Protein AF-A0A7C8EID2-F1 (afdb_monomer_lite)

Structure (mmCIF, N/CA/C/O backbone):
data_AF-A0A7C8EID2-F1
#
_entry.id   AF-A0A7C8EID2-F1
#
loop_
_atom_site.group_PDB
_atom_site.id
_atom_site.type_symbol
_atom_site.label_atom_id
_atom_site.label_alt_id
_atom_site.label_comp_id
_atom_site.label_asym_id
_atom_site.label_entity_id
_atom_site.label_seq_id
_atom_site.pdbx_PDB_ins_code
_atom_site.Cartn_x
_atom_site.Cartn_y
_atom_site.Cartn_z
_atom_site.occupancy
_atom_site.B_iso_or_equiv
_atom_site.auth_seq_id
_atom_site.auth_comp_id
_atom_site.auth_asym_id
_atom_site.auth_atom_id
_atom_site.pdbx_PDB_model_num
ATOM 1 N N . MET A 1 1 ? 14.042 -13.450 -2.810 1.00 60.56 1 MET A N 1
ATOM 2 C CA . MET A 1 1 ? 15.297 -12.772 -2.417 1.00 60.56 1 MET A CA 1
ATOM 3 C C . MET A 1 1 ? 15.158 -11.354 -2.914 1.00 60.56 1 MET A C 1
ATOM 5 O O . MET A 1 1 ? 14.794 -11.219 -4.080 1.00 60.56 1 MET A O 1
ATOM 9 N N . PRO A 1 2 ? 15.423 -10.328 -2.085 1.00 73.38 2 PRO A N 1
ATOM 10 C CA . PRO A 1 2 ? 15.193 -8.953 -2.498 1.00 73.38 2 PRO A CA 1
ATOM 11 C C . PRO A 1 2 ? 15.985 -8.664 -3.771 1.00 73.38 2 PRO A C 1
ATOM 13 O O . PRO A 1 2 ? 17.060 -9.233 -3.983 1.00 73.38 2 PRO A O 1
ATOM 16 N N . ILE A 1 3 ? 15.442 -7.787 -4.613 1.00 87.69 3 ILE A N 1
ATOM 17 C CA . ILE A 1 3 ? 16.061 -7.427 -5.893 1.00 87.69 3 ILE A CA 1
ATOM 18 C C . ILE A 1 3 ? 17.548 -7.046 -5.719 1.00 87.69 3 ILE A C 1
ATOM 20 O O . ILE A 1 3 ? 17.911 -6.479 -4.680 1.00 87.69 3 ILE A O 1
ATOM 24 N N . PRO A 1 4 ? 18.424 -7.353 -6.695 1.00 90.88 4 PRO A N 1
ATOM 25 C CA . PRO A 1 4 ? 19.857 -7.085 -6.598 1.00 90.88 4 PRO A CA 1
ATOM 26 C C . PRO A 1 4 ? 20.173 -5.613 -6.320 1.00 90.88 4 PRO A C 1
ATOM 28 O O . PRO A 1 4 ? 19.444 -4.715 -6.745 1.00 90.88 4 PRO A O 1
ATOM 31 N N . ALA A 1 5 ? 21.284 -5.354 -5.630 1.00 90.88 5 ALA A N 1
ATOM 32 C CA . ALA A 1 5 ? 21.758 -3.992 -5.407 1.00 90.88 5 ALA A CA 1
ATOM 33 C C . ALA A 1 5 ? 22.040 -3.271 -6.738 1.00 90.88 5 ALA A C 1
ATOM 35 O O . ALA A 1 5 ? 22.521 -3.887 -7.687 1.00 90.88 5 ALA A O 1
ATOM 36 N N . HIS A 1 6 ? 21.765 -1.966 -6.777 1.00 91.44 6 HIS A N 1
ATOM 37 C CA . HIS A 1 6 ? 21.902 -1.098 -7.954 1.00 91.44 6 HIS A CA 1
ATOM 38 C C . HIS A 1 6 ? 20.990 -1.474 -9.135 1.00 91.44 6 HIS A C 1
ATOM 40 O O . HIS A 1 6 ? 21.273 -1.132 -10.284 1.00 91.44 6 HIS A O 1
ATOM 46 N N . THR A 1 7 ? 19.874 -2.160 -8.869 1.00 93.75 7 THR A N 1
ATOM 47 C CA . THR A 1 7 ? 18.862 -2.429 -9.898 1.00 93.75 7 THR A CA 1
ATOM 48 C C . THR A 1 7 ? 18.256 -1.106 -10.365 1.00 93.75 7 THR A C 1
ATOM 50 O O . THR A 1 7 ? 17.762 -0.328 -9.555 1.00 93.75 7 THR A O 1
ATOM 53 N N . LYS A 1 8 ? 18.259 -0.834 -11.672 1.00 94.69 8 LYS A N 1
ATOM 54 C CA . LYS A 1 8 ? 17.550 0.334 -12.219 1.00 94.69 8 LYS A CA 1
ATOM 55 C C . LYS A 1 8 ? 16.043 0.131 -12.082 1.00 94.69 8 LYS A C 1
ATOM 57 O O . LYS A 1 8 ? 15.561 -0.969 -12.351 1.00 94.69 8 LYS A O 1
ATOM 62 N N . LEU A 1 9 ? 15.287 1.180 -11.757 1.00 92.94 9 LEU A N 1
ATOM 63 C CA . LEU A 1 9 ? 13.826 1.090 -11.640 1.00 92.94 9 LEU A CA 1
ATOM 64 C C . LEU A 1 9 ? 13.169 0.523 -12.912 1.00 92.94 9 LEU A C 1
ATOM 66 O O . LEU A 1 9 ? 12.285 -0.325 -12.830 1.00 92.94 9 LEU A O 1
ATOM 70 N N . THR A 1 10 ? 13.685 0.896 -14.087 1.00 94.81 10 THR A N 1
ATOM 71 C CA . THR A 1 10 ? 13.241 0.401 -15.403 1.00 94.81 10 THR A CA 1
ATOM 72 C C . THR A 1 10 ? 13.457 -1.096 -15.631 1.00 94.81 10 THR A C 1
ATOM 74 O O . THR A 1 10 ? 12.795 -1.678 -16.486 1.00 94.81 10 THR A O 1
ATOM 77 N N . ALA A 1 11 ? 14.337 -1.746 -14.865 1.00 95.56 11 ALA A N 1
ATOM 78 C CA . ALA A 1 11 ? 14.557 -3.189 -14.940 1.00 95.56 11 ALA A CA 1
ATOM 79 C C . ALA A 1 11 ? 13.585 -3.988 -14.053 1.00 95.56 11 ALA A C 1
ATOM 81 O O . ALA A 1 11 ? 13.326 -5.158 -14.336 1.00 95.56 11 ALA A O 1
ATOM 82 N N . VAL A 1 12 ? 13.013 -3.367 -13.012 1.00 94.88 12 VAL A N 1
ATOM 83 C CA . VAL A 1 12 ? 12.124 -4.033 -12.042 1.00 94.88 12 VAL A CA 1
ATOM 84 C C . VAL A 1 12 ? 10.935 -4.745 -12.708 1.00 94.88 12 VAL A C 1
ATOM 86 O O . VAL A 1 12 ? 10.697 -5.903 -12.356 1.00 94.88 12 VAL A O 1
ATOM 89 N N . PRO A 1 13 ? 10.220 -4.158 -13.697 1.00 94.81 13 PRO A N 1
ATOM 90 C CA . PRO A 1 13 ? 9.110 -4.834 -14.373 1.00 94.81 13 PRO A CA 1
ATOM 91 C C . PRO A 1 13 ? 9.456 -6.212 -14.947 1.00 94.81 13 PRO A C 1
ATOM 93 O O . PRO A 1 13 ? 8.639 -7.129 -14.864 1.00 94.81 13 PRO A O 1
ATOM 96 N N . GLY A 1 14 ? 10.669 -6.376 -15.489 1.00 93.88 14 GLY A N 1
ATOM 97 C CA . GLY A 1 14 ? 11.130 -7.638 -16.076 1.00 93.88 14 GLY A CA 1
ATOM 98 C C . GLY A 1 14 ? 11.378 -8.746 -15.047 1.00 93.88 14 GLY A C 1
ATOM 99 O O . GLY A 1 14 ? 11.444 -9.916 -15.411 1.00 93.88 14 GLY A O 1
ATOM 100 N N . MET A 1 15 ? 11.482 -8.396 -13.762 1.00 94.12 15 MET A N 1
ATOM 101 C CA . MET A 1 15 ? 11.752 -9.336 -12.669 1.00 94.12 15 MET A CA 1
ATOM 102 C C . MET A 1 15 ? 10.476 -9.819 -11.968 1.00 94.12 15 MET A C 1
ATOM 104 O O . MET A 1 15 ? 10.498 -10.854 -11.299 1.00 94.12 15 MET A O 1
ATOM 108 N N . LEU A 1 16 ? 9.362 -9.088 -12.119 1.00 94.50 16 LEU A N 1
ATOM 109 C CA . LEU A 1 16 ? 8.150 -9.294 -11.322 1.00 94.50 16 LEU A CA 1
ATOM 110 C C . LEU A 1 16 ? 7.623 -10.727 -11.419 1.00 94.50 16 LEU A C 1
ATOM 112 O O . LEU A 1 16 ? 7.442 -11.369 -10.391 1.00 94.50 16 LEU A O 1
ATOM 116 N N . ALA A 1 17 ? 7.418 -11.252 -12.630 1.00 93.88 17 ALA A N 1
ATOM 117 C CA . ALA A 1 17 ? 6.800 -12.567 -12.821 1.00 93.88 17 ALA A CA 1
ATOM 118 C C . ALA A 1 17 ? 7.588 -13.701 -12.134 1.00 93.88 17 ALA A C 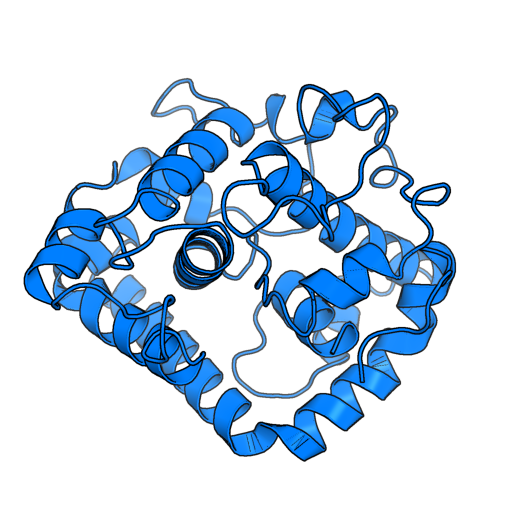1
ATOM 120 O O . ALA A 1 17 ? 7.010 -14.528 -11.426 1.00 93.88 17 ALA A O 1
ATOM 121 N N . ALA A 1 18 ? 8.916 -13.717 -12.292 1.00 93.56 18 ALA A N 1
ATOM 122 C CA . ALA A 1 18 ? 9.777 -14.736 -11.691 1.00 93.56 18 ALA A CA 1
ATOM 123 C C . ALA A 1 18 ? 9.817 -14.635 -10.155 1.00 93.56 18 ALA A C 1
ATOM 125 O O . ALA A 1 18 ? 9.741 -15.654 -9.458 1.00 93.56 18 ALA A O 1
ATOM 126 N N . ASN A 1 19 ? 9.881 -13.411 -9.622 1.00 94.44 19 ASN A N 1
ATOM 127 C CA . ASN A 1 19 ? 9.907 -13.173 -8.180 1.00 94.44 19 ASN A CA 1
ATOM 128 C C . ASN A 1 19 ? 8.561 -13.502 -7.526 1.00 94.44 19 ASN A C 1
ATOM 130 O O . ASN A 1 19 ? 8.536 -14.182 -6.504 1.00 94.44 19 ASN A O 1
ATOM 134 N N . ILE A 1 20 ? 7.442 -13.124 -8.153 1.00 94.62 20 ILE A N 1
ATOM 135 C CA . ILE A 1 20 ? 6.089 -13.477 -7.698 1.00 94.62 20 ILE A CA 1
ATOM 136 C C . ILE A 1 20 ? 5.932 -14.994 -7.625 1.00 94.62 20 ILE A C 1
ATOM 138 O O . ILE A 1 20 ? 5.473 -15.515 -6.607 1.00 94.62 20 ILE A O 1
ATOM 142 N N . LYS A 1 21 ? 6.348 -15.715 -8.676 1.00 93.31 21 LYS A N 1
ATOM 143 C CA . LYS A 1 21 ? 6.305 -17.180 -8.680 1.00 93.31 21 LYS A CA 1
ATOM 144 C C . LYS A 1 21 ? 7.109 -17.754 -7.510 1.00 93.31 21 LYS A C 1
ATOM 146 O O . LYS A 1 21 ? 6.578 -18.535 -6.727 1.00 93.31 21 LYS A O 1
ATOM 151 N N . THR A 1 22 ? 8.356 -17.314 -7.352 1.00 92.44 22 THR A N 1
ATOM 152 C CA . THR A 1 22 ? 9.243 -17.765 -6.267 1.00 92.44 22 THR A CA 1
ATOM 153 C C . THR A 1 22 ? 8.655 -17.470 -4.886 1.00 92.44 22 THR A C 1
ATOM 155 O O . THR A 1 22 ? 8.687 -18.320 -3.991 1.00 92.44 22 THR A O 1
ATOM 158 N N . TYR A 1 23 ? 8.078 -16.280 -4.707 1.00 92.88 23 TYR A N 1
ATOM 159 C CA . TYR A 1 23 ? 7.397 -15.900 -3.479 1.00 92.88 23 TYR A CA 1
ATOM 160 C C . TYR A 1 23 ? 6.237 -16.846 -3.179 1.00 92.88 23 TYR A C 1
ATOM 162 O O . TYR A 1 23 ? 6.139 -17.343 -2.058 1.00 92.88 23 TYR A O 1
ATOM 170 N N . ASN A 1 24 ? 5.380 -17.107 -4.169 1.00 93.31 24 ASN A N 1
ATOM 171 C CA . ASN A 1 24 ? 4.201 -17.953 -4.014 1.00 93.31 24 ASN A CA 1
ATOM 172 C C . ASN A 1 24 ? 4.562 -19.395 -3.654 1.00 93.31 24 ASN A C 1
ATOM 174 O O . ASN A 1 24 ? 3.935 -19.957 -2.755 1.00 93.31 24 ASN A O 1
ATOM 178 N N . ASP A 1 25 ? 5.599 -19.944 -4.290 1.00 90.88 25 ASP A N 1
ATOM 179 C CA . ASP A 1 25 ? 6.110 -21.288 -4.007 1.00 90.88 25 ASP A CA 1
ATOM 180 C C . ASP A 1 25 ? 6.667 -21.386 -2.572 1.00 90.88 25 ASP A C 1
ATOM 182 O O . ASP A 1 25 ? 6.508 -22.403 -1.899 1.00 90.88 25 ASP A O 1
ATOM 186 N N . THR A 1 26 ? 7.268 -20.303 -2.066 1.00 90.62 26 THR A N 1
ATOM 187 C CA . THR A 1 26 ? 7.919 -20.272 -0.743 1.00 90.62 26 THR A CA 1
ATOM 188 C C . THR A 1 26 ? 6.959 -19.908 0.400 1.00 90.62 26 THR A C 1
ATOM 190 O O . THR A 1 26 ? 7.128 -20.367 1.528 1.00 90.62 26 THR A O 1
ATOM 193 N N . HIS A 1 27 ? 5.935 -19.087 0.140 1.00 89.31 27 HIS A N 1
ATOM 194 C CA . HIS A 1 27 ? 5.096 -18.451 1.169 1.00 89.31 27 HIS A CA 1
ATOM 195 C C . HIS A 1 27 ? 3.610 -18.823 1.052 1.00 89.31 27 HIS A C 1
ATOM 197 O O . HIS A 1 27 ? 2.725 -18.015 1.350 1.00 89.31 27 HIS A O 1
ATOM 203 N N . ALA A 1 28 ? 3.311 -20.068 0.671 1.00 86.62 28 ALA A N 1
ATOM 204 C CA . ALA A 1 28 ? 1.939 -20.562 0.521 1.00 86.62 28 ALA A CA 1
ATOM 205 C C . ALA A 1 28 ? 1.060 -20.338 1.775 1.00 86.62 28 ALA A C 1
ATOM 207 O O . ALA A 1 28 ? -0.117 -19.988 1.661 1.00 86.62 28 ALA A O 1
ATOM 208 N N . GLY A 1 29 ? 1.633 -20.476 2.979 1.00 86.81 29 GLY A N 1
ATOM 209 C CA . GLY A 1 29 ? 0.927 -20.214 4.241 1.00 86.81 29 GLY A CA 1
ATOM 210 C C . GLY A 1 29 ? 0.502 -18.749 4.407 1.00 86.81 29 GLY A C 1
ATOM 211 O O . GLY A 1 29 ? -0.649 -18.475 4.748 1.00 86.81 29 GLY A O 1
ATOM 212 N N . TYR A 1 30 ? 1.399 -17.812 4.089 1.00 88.00 30 TYR A N 1
ATOM 213 C CA . TYR A 1 30 ? 1.119 -16.373 4.142 1.00 88.00 30 TYR A CA 1
ATOM 214 C C . TYR A 1 30 ? 0.057 -15.975 3.116 1.00 88.00 30 TYR A C 1
ATOM 216 O O . TYR A 1 30 ? -0.869 -15.227 3.423 1.00 88.00 30 TYR A O 1
ATOM 224 N N . ASN A 1 31 ? 0.151 -16.524 1.901 1.00 91.50 31 ASN A N 1
ATOM 225 C CA . ASN A 1 31 ? -0.835 -16.310 0.846 1.00 91.50 31 ASN A CA 1
ATOM 226 C C . ASN A 1 31 ? -2.243 -16.727 1.279 1.00 91.50 31 ASN A C 1
ATOM 228 O O . ASN A 1 31 ? -3.189 -15.966 1.089 1.00 91.50 31 ASN A O 1
ATOM 232 N N . ARG A 1 32 ? -2.378 -17.887 1.931 1.00 91.88 32 ARG A N 1
ATOM 233 C CA . ARG A 1 32 ? -3.662 -18.345 2.476 1.00 91.88 32 ARG A CA 1
ATOM 234 C C . ARG A 1 32 ? -4.207 -17.395 3.544 1.00 91.88 32 ARG A C 1
ATOM 236 O O . ARG A 1 32 ? -5.380 -17.041 3.500 1.00 91.88 32 ARG A O 1
ATOM 243 N N . GLN A 1 33 ? -3.369 -16.966 4.490 1.00 92.81 33 GLN A N 1
ATOM 244 C CA . GLN A 1 33 ? -3.782 -16.035 5.549 1.00 92.81 33 GLN A CA 1
ATOM 245 C C . GLN A 1 33 ? -4.239 -14.688 4.979 1.00 92.81 33 GLN A C 1
ATOM 247 O O . GLN A 1 33 ? -5.270 -14.162 5.395 1.00 92.81 33 GLN A O 1
ATOM 252 N N . TYR A 1 34 ? -3.512 -14.160 3.993 1.00 94.44 34 TYR A N 1
ATOM 253 C CA . TYR A 1 34 ? -3.880 -12.923 3.314 1.00 94.44 34 TYR A CA 1
ATOM 254 C C . TYR A 1 34 ? -5.188 -13.064 2.521 1.00 94.44 34 TYR A C 1
ATOM 256 O O . TYR A 1 34 ? -6.054 -12.199 2.615 1.00 94.44 34 TYR A O 1
ATOM 264 N N . ALA A 1 35 ? -5.374 -14.168 1.791 1.00 94.50 35 ALA A N 1
ATOM 265 C CA . ALA A 1 35 ? -6.609 -14.434 1.054 1.00 94.50 35 ALA A CA 1
ATOM 266 C C . ALA A 1 35 ? -7.833 -14.493 1.979 1.00 94.50 35 ALA A C 1
ATOM 268 O O . ALA A 1 35 ? -8.838 -13.830 1.718 1.00 94.50 35 ALA A O 1
ATOM 269 N N . ASN A 1 36 ? -7.716 -15.217 3.096 1.00 94.75 36 ASN A N 1
ATOM 270 C CA . ASN A 1 36 ? -8.763 -15.296 4.114 1.00 94.75 36 ASN A CA 1
ATOM 271 C C . ASN A 1 36 ? -9.079 -13.917 4.705 1.00 94.75 36 ASN A C 1
ATOM 273 O O . ASN A 1 36 ? -10.244 -13.582 4.902 1.00 94.75 36 ASN A O 1
ATOM 277 N N . TYR A 1 37 ? -8.049 -13.103 4.956 1.00 96.25 37 TYR A N 1
ATOM 278 C CA . TYR A 1 37 ? -8.231 -11.731 5.415 1.00 96.25 37 TYR A CA 1
ATOM 279 C C . TYR A 1 37 ? -8.998 -10.878 4.396 1.00 96.25 37 TYR A C 1
ATOM 281 O O . TYR A 1 37 ? -9.942 -10.191 4.779 1.00 96.25 37 TYR A O 1
ATOM 289 N N . ILE A 1 38 ? -8.629 -10.922 3.111 1.00 96.56 38 ILE A N 1
ATOM 290 C CA . ILE A 1 38 ? -9.309 -10.138 2.070 1.00 96.56 38 ILE A CA 1
ATOM 291 C C . ILE A 1 38 ? -10.775 -10.549 1.925 1.00 96.56 38 ILE A C 1
ATOM 293 O O . ILE A 1 38 ? -11.626 -9.666 1.811 1.00 96.56 38 ILE A O 1
ATOM 297 N N . ALA A 1 39 ? -11.080 -11.847 1.982 1.00 95.19 39 ALA A N 1
ATOM 298 C CA . ALA A 1 39 ? -12.459 -12.334 1.984 1.00 95.19 39 ALA A CA 1
ATOM 299 C C . ALA A 1 39 ? -13.240 -11.791 3.194 1.00 95.19 39 ALA A C 1
ATOM 301 O O . ALA A 1 39 ? -14.212 -11.060 3.017 1.00 95.19 39 ALA A O 1
ATOM 302 N N . ALA A 1 40 ? -12.739 -12.019 4.414 1.00 95.19 40 ALA A N 1
ATOM 303 C CA . ALA A 1 40 ? -13.386 -11.557 5.645 1.00 95.19 40 ALA A CA 1
ATOM 304 C C . ALA A 1 40 ? -13.555 -10.029 5.703 1.00 95.19 40 ALA A C 1
ATOM 306 O O . ALA A 1 40 ? -14.563 -9.526 6.199 1.00 95.19 40 ALA A O 1
ATOM 307 N N . ARG A 1 41 ? -12.576 -9.279 5.182 1.00 96.25 41 ARG A N 1
ATOM 308 C CA . ARG A 1 41 ? -12.647 -7.822 5.040 1.00 96.25 41 ARG A CA 1
ATOM 309 C C . ARG A 1 41 ? -13.796 -7.422 4.123 1.00 96.25 41 ARG A C 1
ATOM 311 O O . ARG A 1 41 ? -14.577 -6.551 4.486 1.00 96.25 41 ARG A O 1
ATOM 318 N N . ASN A 1 42 ? -13.882 -8.011 2.936 1.00 95.88 42 ASN A N 1
ATOM 319 C CA . ASN A 1 42 ? -14.902 -7.635 1.961 1.00 95.88 42 ASN A CA 1
ATOM 320 C C . ASN A 1 42 ? -16.308 -7.999 2.450 1.00 95.88 42 ASN A C 1
ATOM 322 O O . ASN A 1 42 ? -17.198 -7.155 2.367 1.00 95.88 42 ASN A O 1
ATOM 326 N N . ASP A 1 43 ? -16.479 -9.185 3.035 1.00 96.50 43 ASP A N 1
ATOM 327 C CA . ASP A 1 43 ? -17.754 -9.619 3.616 1.00 96.50 43 ASP A CA 1
ATOM 328 C C . ASP A 1 43 ? -18.163 -8.711 4.781 1.00 96.50 43 ASP A C 1
ATOM 330 O O . ASP A 1 43 ? -19.295 -8.233 4.851 1.00 96.50 43 ASP A O 1
ATOM 334 N N . GLY A 1 44 ? -17.217 -8.399 5.670 1.00 97.12 44 GLY A N 1
ATOM 335 C CA . GLY A 1 44 ? -17.457 -7.518 6.806 1.00 97.12 44 GLY A CA 1
ATOM 336 C C . GLY A 1 44 ? -17.839 -6.093 6.398 1.00 97.12 44 GLY A C 1
ATOM 337 O O . GLY A 1 44 ? -18.754 -5.514 6.983 1.00 97.12 44 GLY A O 1
ATOM 338 N N . ILE A 1 45 ? -17.187 -5.541 5.370 1.00 97.31 45 ILE A N 1
ATOM 339 C CA . ILE A 1 45 ? -17.537 -4.229 4.806 1.00 97.31 45 ILE A CA 1
ATOM 340 C C . ILE A 1 45 ? -18.913 -4.270 4.143 1.00 97.31 45 ILE A C 1
ATOM 342 O O . ILE A 1 45 ? -19.685 -3.331 4.321 1.00 97.31 45 ILE A O 1
ATOM 346 N N . ALA A 1 46 ? -19.233 -5.339 3.408 1.00 96.94 46 ALA A N 1
ATOM 347 C CA . ALA A 1 46 ? -20.535 -5.493 2.767 1.00 96.94 46 ALA A CA 1
ATOM 348 C C . ALA A 1 46 ? -21.673 -5.527 3.800 1.00 96.94 46 ALA A C 1
ATOM 350 O O . ALA A 1 46 ? -22.672 -4.836 3.627 1.00 96.94 46 ALA A O 1
ATOM 351 N N . VAL A 1 47 ? -21.492 -6.256 4.908 1.00 97.38 47 VAL A N 1
ATOM 352 C CA . VAL A 1 47 ? -22.467 -6.319 6.011 1.00 97.38 47 VAL A CA 1
ATOM 353 C C . VAL A 1 47 ? -22.587 -4.982 6.747 1.00 97.38 47 VAL A C 1
ATOM 355 O O . VAL A 1 47 ? -23.692 -4.552 7.066 1.00 97.38 47 VAL A O 1
ATOM 358 N N . ALA A 1 48 ? -21.467 -4.306 7.017 1.00 96.88 48 ALA A N 1
ATOM 359 C CA . ALA A 1 48 ? -21.463 -3.032 7.739 1.00 96.88 48 ALA A CA 1
ATOM 360 C C . ALA A 1 48 ? -21.843 -1.818 6.864 1.00 96.88 48 ALA A C 1
ATOM 362 O O . ALA A 1 48 ? -22.025 -0.717 7.382 1.00 96.88 48 ALA A O 1
ATOM 363 N N . GLY A 1 49 ? -21.899 -1.984 5.541 1.00 97.06 49 GLY A N 1
ATOM 364 C CA . GLY A 1 49 ? -22.196 -0.939 4.556 1.00 97.06 49 GLY A CA 1
ATOM 365 C C . GLY A 1 49 ? -21.030 0.002 4.218 1.00 97.06 49 GLY A C 1
ATOM 366 O O . GLY A 1 49 ? -21.086 0.698 3.207 1.00 97.06 49 GLY A O 1
ATOM 367 N N . SER A 1 50 ? -19.961 0.049 5.020 1.00 97.00 50 SER A N 1
ATOM 368 C CA . SER A 1 50 ? -18.756 0.841 4.725 1.00 97.00 50 SER A CA 1
ATOM 369 C C . SER A 1 50 ? -17.528 0.355 5.503 1.00 97.00 50 SER A C 1
ATOM 371 O O . SER A 1 50 ? -17.658 -0.347 6.509 1.00 97.00 50 SER A O 1
ATOM 373 N N . LEU A 1 51 ? -16.323 0.758 5.071 1.00 97.38 51 LEU A N 1
ATOM 374 C CA . LEU A 1 51 ? -15.087 0.436 5.794 1.00 97.38 51 LEU A CA 1
ATOM 375 C C . LEU A 1 51 ? -15.087 1.048 7.197 1.00 97.38 51 LEU A C 1
ATOM 377 O O . LEU A 1 51 ? -14.769 0.347 8.152 1.00 97.38 51 LEU A O 1
ATOM 381 N N . GLY A 1 52 ? -15.485 2.317 7.320 1.00 96.56 52 GLY A N 1
ATOM 382 C CA . GLY A 1 52 ? -15.597 3.035 8.589 1.00 96.56 52 GLY A CA 1
ATOM 383 C C . GLY A 1 52 ? -16.530 2.338 9.583 1.00 96.56 52 GLY A C 1
ATOM 384 O O . GLY A 1 52 ? -16.156 2.126 10.734 1.00 96.56 52 GLY A O 1
ATOM 385 N N . ALA A 1 53 ? -17.711 1.905 9.134 1.00 97.00 53 ALA A N 1
ATOM 386 C CA . ALA A 1 53 ? -18.653 1.167 9.980 1.00 97.00 53 ALA A CA 1
ATOM 387 C C . ALA A 1 53 ? -18.117 -0.218 10.387 1.00 97.00 53 ALA A C 1
ATOM 389 O O . ALA A 1 53 ? -18.310 -0.668 11.520 1.00 97.00 53 ALA A O 1
ATOM 390 N N . TRP A 1 54 ? -17.394 -0.890 9.488 1.00 97.69 54 TRP A N 1
ATOM 391 C CA . TRP A 1 54 ? -16.778 -2.179 9.789 1.00 97.69 54 TRP A CA 1
ATOM 392 C C . TRP A 1 54 ? -15.675 -2.063 10.848 1.00 97.69 54 TRP A C 1
ATOM 394 O O . TRP A 1 54 ? -15.673 -2.828 11.810 1.00 97.69 54 TRP A O 1
ATOM 404 N N . ILE A 1 55 ? -14.763 -1.089 10.735 1.00 96.50 55 ILE A N 1
ATOM 405 C CA . ILE A 1 55 ? -13.693 -0.899 11.733 1.00 96.50 55 ILE A CA 1
ATOM 406 C C . ILE A 1 55 ? -14.209 -0.392 13.085 1.00 96.50 55 ILE A C 1
ATOM 408 O O . ILE A 1 55 ? -13.594 -0.692 14.105 1.00 96.50 55 ILE A O 1
ATOM 412 N N . ALA A 1 56 ? -15.338 0.324 13.107 1.00 93.12 56 ALA A N 1
ATOM 413 C CA . ALA A 1 56 ? -16.001 0.747 14.340 1.00 93.12 56 ALA A CA 1
ATOM 414 C C . ALA A 1 56 ? -16.670 -0.418 15.093 1.00 93.12 56 ALA A C 1
ATOM 416 O O . ALA A 1 56 ? -16.899 -0.314 16.295 1.00 93.12 56 ALA A O 1
ATOM 417 N N . SER A 1 57 ? -16.970 -1.519 14.399 1.00 91.44 57 SER A N 1
ATOM 418 C CA . SER A 1 57 ? -17.554 -2.730 14.978 1.00 91.44 57 SER A CA 1
ATOM 419 C C . SER A 1 57 ? -16.489 -3.811 15.184 1.00 91.44 57 SER A C 1
ATOM 421 O O . SER A 1 57 ? -15.817 -3.833 16.211 1.00 91.44 57 SER A O 1
ATOM 423 N N . ASN A 1 58 ? -16.303 -4.686 14.194 1.00 90.56 58 ASN A N 1
ATOM 424 C CA . ASN A 1 58 ? -15.517 -5.917 14.321 1.00 90.56 58 ASN A CA 1
ATOM 425 C C . ASN A 1 58 ? -14.245 -5.940 13.461 1.00 90.56 58 ASN A C 1
ATOM 427 O O . ASN A 1 58 ? -13.516 -6.929 13.474 1.00 90.56 58 ASN A O 1
ATOM 431 N N . GLY A 1 59 ? -13.948 -4.880 12.702 1.00 95.62 59 GLY A N 1
ATOM 432 C CA . GLY A 1 59 ? -12.825 -4.861 11.758 1.00 95.62 59 GLY A CA 1
ATOM 433 C C . GLY A 1 59 ? -11.444 -4.959 12.411 1.00 95.62 59 GLY A C 1
ATOM 434 O O . GLY A 1 59 ? -10.495 -5.424 11.779 1.00 95.62 59 GLY A O 1
ATOM 435 N N . ALA A 1 60 ? -11.321 -4.598 13.692 1.00 97.06 60 ALA A N 1
ATOM 436 C CA . ALA A 1 60 ? -10.060 -4.675 14.425 1.00 97.06 60 ALA A CA 1
ATOM 437 C C . ALA A 1 60 ? -9.509 -6.106 14.527 1.00 97.06 60 ALA A C 1
ATOM 439 O O . ALA A 1 60 ? -8.314 -6.317 14.316 1.00 97.06 60 ALA A O 1
ATOM 440 N N . THR A 1 61 ? -10.362 -7.097 14.797 1.00 96.56 61 THR A N 1
ATOM 441 C CA . THR A 1 61 ? -9.957 -8.499 14.985 1.00 96.56 61 THR A CA 1
ATOM 442 C C . THR A 1 61 ? -9.274 -9.104 13.751 1.00 96.56 61 THR A C 1
ATOM 444 O O . THR A 1 61 ? -8.135 -9.560 13.880 1.00 96.56 61 THR A O 1
ATOM 447 N N . PRO A 1 62 ? -9.876 -9.096 12.542 1.00 97.00 62 PRO A N 1
ATOM 448 C CA . PRO A 1 62 ? -9.231 -9.652 11.354 1.00 97.00 62 PRO A CA 1
ATOM 449 C C . PRO A 1 62 ? -7.987 -8.861 10.932 1.00 97.00 62 PRO A C 1
ATOM 451 O O . PRO A 1 62 ? -7.022 -9.466 10.466 1.00 97.00 62 PRO A O 1
ATOM 454 N N . ILE A 1 63 ? -7.959 -7.536 11.131 1.00 97.75 63 ILE A N 1
ATOM 455 C CA . ILE A 1 63 ? -6.762 -6.725 10.858 1.00 97.75 63 ILE A CA 1
ATOM 456 C C . ILE A 1 63 ? -5.619 -7.149 11.783 1.00 97.75 63 ILE A C 1
ATOM 458 O O . ILE A 1 63 ? -4.519 -7.439 11.312 1.00 97.75 63 ILE A O 1
ATOM 462 N N . GLN A 1 64 ? -5.867 -7.221 13.091 1.00 96.31 64 GLN A N 1
ATOM 463 C CA . GLN A 1 64 ? -4.836 -7.574 14.062 1.00 96.31 64 GLN A CA 1
ATOM 464 C C . GLN A 1 64 ? -4.345 -9.016 13.863 1.00 96.31 64 GLN A C 1
ATOM 466 O O . GLN A 1 64 ? -3.145 -9.275 13.955 1.00 96.31 64 GLN A O 1
ATOM 471 N N . ALA A 1 65 ? -5.241 -9.942 13.502 1.00 95.56 65 ALA A N 1
ATOM 472 C CA . ALA A 1 65 ? -4.880 -11.310 13.139 1.00 95.56 65 ALA A CA 1
ATOM 473 C C . ALA A 1 65 ? -3.940 -11.367 11.921 1.00 95.56 65 ALA A C 1
ATOM 475 O O . ALA A 1 65 ? -2.945 -12.096 11.952 1.00 95.56 65 ALA A O 1
ATOM 476 N N . LEU A 1 66 ? -4.194 -10.570 10.875 1.00 95.81 66 LEU A N 1
ATOM 477 C CA . LEU A 1 66 ? -3.287 -10.496 9.728 1.00 95.81 66 LEU A CA 1
ATOM 478 C C . LEU A 1 66 ? -1.940 -9.860 10.105 1.00 95.81 66 LEU A C 1
ATOM 480 O O . LEU A 1 66 ? -0.887 -10.361 9.716 1.00 95.81 66 LEU A O 1
ATOM 484 N N . LEU A 1 67 ? -1.939 -8.793 10.907 1.00 95.50 67 LEU A N 1
ATOM 485 C CA . LEU A 1 67 ? -0.693 -8.180 11.381 1.00 95.50 67 LEU A CA 1
ATOM 486 C C . LEU A 1 67 ? 0.145 -9.163 12.219 1.00 95.50 67 LEU A C 1
ATOM 488 O O . LEU A 1 67 ? 1.371 -9.200 12.080 1.00 95.50 67 LEU A O 1
ATOM 492 N N . ASN A 1 68 ? -0.495 -10.013 13.028 1.00 93.56 68 ASN A N 1
ATOM 493 C CA . ASN A 1 68 ? 0.176 -11.106 13.739 1.00 93.56 68 ASN A CA 1
ATOM 494 C C . ASN A 1 68 ? 0.855 -12.074 12.768 1.00 93.56 68 ASN A C 1
ATOM 496 O O . ASN A 1 68 ? 2.033 -12.390 12.945 1.00 93.56 68 ASN A O 1
ATOM 500 N N . ALA A 1 69 ? 0.134 -12.500 11.726 1.00 91.06 69 ALA A N 1
ATOM 501 C CA . ALA A 1 69 ? 0.664 -13.345 10.656 1.00 91.06 69 ALA A CA 1
ATOM 502 C C . ALA A 1 69 ? 1.844 -12.690 9.918 1.00 91.06 69 ALA A C 1
ATOM 504 O O . ALA A 1 69 ? 2.789 -13.367 9.521 1.00 91.06 69 ALA A O 1
ATOM 505 N N . PHE A 1 70 ? 1.852 -11.359 9.818 1.00 88.06 70 PHE A N 1
ATOM 506 C CA . PHE A 1 70 ? 2.965 -10.580 9.269 1.00 88.06 70 PHE A CA 1
ATOM 507 C C . PHE A 1 70 ? 4.162 -10.439 10.228 1.00 88.06 70 PHE A C 1
ATOM 509 O O . PHE A 1 70 ? 5.090 -9.676 9.941 1.00 88.06 70 PHE A O 1
ATOM 516 N N . GLY A 1 71 ? 4.146 -11.133 11.370 1.00 88.56 71 GLY A N 1
ATOM 517 C CA . GLY A 1 71 ? 5.229 -11.136 12.351 1.00 88.56 71 GLY A CA 1
ATOM 518 C C . GLY A 1 71 ? 5.252 -9.913 13.269 1.00 88.56 71 GLY A C 1
ATOM 519 O O . GLY A 1 71 ? 6.249 -9.685 13.956 1.00 88.56 71 GLY A O 1
ATOM 520 N N . MET A 1 72 ? 4.166 -9.132 13.333 1.00 90.38 72 MET A N 1
ATOM 521 C CA . MET A 1 72 ? 4.088 -7.950 14.203 1.00 90.38 72 MET A CA 1
ATOM 522 C C . MET A 1 72 ? 4.054 -8.297 15.701 1.00 90.38 72 MET A C 1
ATOM 524 O O . MET A 1 72 ? 4.072 -7.406 16.529 1.00 90.38 72 MET A O 1
ATOM 528 N N . ASN A 1 73 ? 4.076 -9.569 16.097 1.00 87.62 73 ASN A N 1
ATOM 529 C CA . ASN A 1 73 ? 4.181 -9.956 17.511 1.00 87.62 73 ASN A CA 1
ATOM 530 C C . ASN A 1 73 ? 5.603 -10.265 17.988 1.00 87.62 73 ASN A C 1
ATOM 532 O O . ASN A 1 73 ? 5.788 -10.624 19.149 1.00 87.62 73 ASN A O 1
ATOM 536 N N . ALA A 1 74 ? 6.612 -10.110 17.129 1.00 83.81 74 ALA A N 1
ATOM 537 C CA . ALA A 1 74 ? 7.994 -10.414 17.478 1.00 83.81 74 ALA A CA 1
ATOM 538 C C . ALA A 1 74 ? 8.775 -9.180 17.968 1.00 83.81 74 ALA A C 1
ATOM 540 O O . ALA A 1 74 ? 8.731 -8.105 17.357 1.00 83.81 74 ALA A O 1
ATOM 541 N N . HIS A 1 75 ? 9.567 -9.372 19.031 1.00 82.62 75 HIS A N 1
ATOM 542 C CA . HIS A 1 75 ? 10.522 -8.398 19.576 1.00 82.62 75 HIS A CA 1
ATOM 543 C C . HIS A 1 75 ? 9.934 -6.973 19.687 1.00 82.62 75 HIS A C 1
ATOM 545 O O . HIS A 1 75 ? 8.840 -6.760 20.205 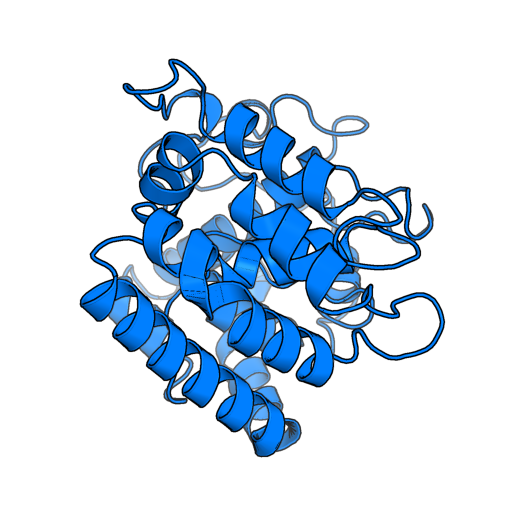1.00 82.62 75 HIS A O 1
ATOM 551 N N . ASN A 1 76 ? 10.656 -5.992 19.144 1.00 76.81 76 ASN A N 1
ATOM 552 C CA . ASN A 1 76 ? 10.312 -4.578 19.152 1.00 76.81 76 ASN A CA 1
ATOM 553 C C . ASN A 1 76 ? 9.136 -4.219 18.236 1.00 76.81 76 ASN A C 1
ATOM 555 O O . ASN A 1 76 ? 8.848 -3.039 18.121 1.00 76.81 76 ASN A O 1
ATOM 559 N N . SER A 1 77 ? 8.491 -5.152 17.530 1.00 85.44 77 SER A N 1
ATOM 560 C CA . SER A 1 77 ? 7.316 -4.845 16.697 1.00 85.44 77 SER A CA 1
ATOM 561 C C . SER A 1 77 ? 5.988 -5.197 17.361 1.00 85.44 77 SER A C 1
ATOM 563 O O . SER A 1 77 ? 4.969 -4.922 16.745 1.00 85.44 77 SER A O 1
ATOM 565 N N . ARG A 1 78 ? 6.006 -5.742 18.590 1.00 94.38 78 ARG A N 1
ATOM 566 C CA . ARG A 1 78 ? 4.840 -6.252 19.333 1.00 94.38 78 ARG A CA 1
ATOM 567 C C . ARG A 1 78 ? 3.611 -5.337 19.227 1.00 94.38 78 ARG A C 1
ATOM 569 O O . ARG A 1 78 ? 3.690 -4.162 19.603 1.00 94.38 78 ARG A O 1
ATOM 576 N N . LEU A 1 79 ? 2.493 -5.891 18.752 1.00 96.62 79 LEU A N 1
ATOM 577 C CA . LEU A 1 79 ? 1.198 -5.207 18.729 1.00 96.62 79 LEU A CA 1
ATOM 578 C C . LEU A 1 79 ? 0.749 -4.833 20.149 1.00 96.62 79 LEU A C 1
ATOM 580 O O . LEU A 1 79 ? 1.082 -5.516 21.123 1.00 96.62 79 LEU A O 1
ATOM 584 N N . VAL A 1 80 ? -0.013 -3.745 20.254 1.00 96.94 80 VAL A N 1
ATOM 585 C CA . VAL A 1 80 ? -0.694 -3.371 21.504 1.00 96.94 80 VAL A CA 1
ATOM 586 C C . VAL A 1 80 ? -1.820 -4.374 21.831 1.00 96.94 80 VAL A C 1
ATOM 588 O O . VAL A 1 80 ? -2.243 -5.120 20.939 1.00 96.94 80 VAL A O 1
ATOM 591 N N . PRO A 1 81 ? -2.339 -4.417 23.076 1.00 96.94 81 PRO A N 1
ATOM 592 C CA . PRO A 1 81 ? -3.522 -5.215 23.411 1.00 96.94 81 PRO A CA 1
ATOM 593 C C . PRO A 1 81 ? -4.727 -4.908 22.509 1.00 96.94 81 PRO A C 1
ATOM 595 O O . PRO A 1 81 ? -4.852 -3.795 21.999 1.00 96.94 81 PRO A O 1
ATOM 598 N N . HIS A 1 82 ? -5.618 -5.888 22.326 1.00 96.62 82 HIS A N 1
ATOM 599 C CA . HIS A 1 82 ? -6.742 -5.786 21.386 1.00 96.62 82 HIS A CA 1
ATOM 600 C C . HIS A 1 82 ? -7.615 -4.547 21.621 1.00 96.62 82 HIS A C 1
ATOM 602 O O . HIS A 1 82 ? -7.851 -3.798 20.680 1.00 96.62 82 HIS A O 1
ATOM 608 N N . ASP A 1 83 ? -7.994 -4.268 22.868 1.00 96.94 83 ASP A N 1
ATOM 609 C CA . ASP A 1 83 ? -8.850 -3.123 23.207 1.00 96.94 83 ASP A CA 1
ATOM 610 C C . ASP A 1 83 ? -8.208 -1.782 22.827 1.00 96.94 83 ASP A C 1
ATOM 612 O O . ASP A 1 83 ? -8.874 -0.883 22.313 1.00 96.94 83 ASP A O 1
ATOM 616 N N . ALA A 1 84 ? -6.890 -1.651 23.018 1.00 96.88 84 ALA A N 1
ATOM 617 C CA . ALA A 1 84 ? -6.146 -0.466 22.599 1.00 96.88 84 ALA A CA 1
ATOM 618 C C . ALA A 1 84 ? -6.105 -0.356 21.067 1.00 96.88 84 ALA A C 1
ATOM 620 O O . ALA A 1 84 ? -6.359 0.713 20.514 1.00 96.88 84 ALA A O 1
ATOM 621 N N . PHE A 1 85 ? -5.855 -1.474 20.380 1.00 97.56 85 PHE A N 1
ATOM 622 C CA . PHE A 1 85 ? -5.837 -1.541 18.919 1.00 97.56 85 PHE A CA 1
ATOM 623 C C . PHE A 1 85 ? -7.201 -1.164 18.314 1.00 97.56 85 PHE A C 1
ATOM 625 O O . PHE A 1 85 ? -7.285 -0.325 17.415 1.00 97.56 85 PHE A O 1
ATOM 632 N N . GLN A 1 86 ? -8.285 -1.739 18.840 1.00 97.56 86 GLN A N 1
ATOM 633 C CA . GLN A 1 86 ? -9.659 -1.423 18.452 1.00 97.56 86 GLN A CA 1
ATOM 634 C C . GLN A 1 86 ? -10.011 0.033 18.777 1.00 97.56 86 GLN A C 1
ATOM 636 O O . GLN A 1 86 ? -10.626 0.718 17.958 1.00 97.56 86 GLN A O 1
ATOM 641 N N . GLY A 1 87 ? -9.578 0.538 19.934 1.00 97.19 87 GLY A N 1
ATOM 642 C CA . GLY A 1 87 ? -9.743 1.936 20.323 1.00 97.19 87 GLY A CA 1
ATOM 643 C C . GLY A 1 87 ? -9.088 2.914 19.344 1.00 97.19 87 GLY A C 1
ATOM 644 O O . GLY A 1 87 ? -9.662 3.959 19.052 1.00 97.19 87 GLY A O 1
ATOM 645 N N . VAL A 1 88 ? -7.922 2.576 18.787 1.00 97.56 88 VAL A N 1
ATOM 646 C CA . VAL A 1 88 ? -7.269 3.386 17.744 1.00 97.56 88 VAL A CA 1
ATOM 647 C C . VAL A 1 88 ? -8.071 3.368 16.444 1.00 97.56 88 VAL A C 1
ATOM 649 O O . VAL A 1 88 ? -8.348 4.431 15.891 1.00 97.56 88 VAL A O 1
ATOM 652 N N . LEU A 1 89 ? -8.466 2.187 15.959 1.00 97.56 89 LEU A N 1
ATOM 653 C CA . LEU A 1 89 ? -9.183 2.071 14.683 1.00 97.56 89 LEU A CA 1
ATOM 654 C C . LEU A 1 89 ? -10.579 2.705 14.723 1.00 97.56 89 LEU A C 1
ATOM 656 O O . LEU A 1 89 ? -10.964 3.395 13.784 1.00 97.56 89 LEU A O 1
ATOM 660 N N . SER A 1 90 ? -11.320 2.523 15.814 1.00 95.38 90 SER A N 1
ATOM 661 C CA . SER A 1 90 ? -12.670 3.085 15.980 1.00 95.38 90 SER A CA 1
ATOM 662 C C . SER A 1 90 ? -12.700 4.616 16.061 1.00 95.38 90 SER A C 1
ATOM 664 O O . SER A 1 90 ? -13.743 5.216 15.816 1.00 95.38 90 SER A O 1
ATOM 666 N N . ARG A 1 91 ? -11.568 5.262 16.372 1.00 95.69 91 ARG A N 1
ATOM 667 C CA . ARG A 1 91 ? -11.439 6.730 16.439 1.00 95.69 91 ARG A CA 1
ATOM 668 C C . ARG A 1 91 ? -11.049 7.380 15.114 1.00 95.69 91 ARG A C 1
ATOM 670 O O . ARG A 1 91 ? -10.966 8.606 15.046 1.00 95.69 91 ARG A O 1
ATOM 677 N N . LEU A 1 92 ? -10.768 6.597 14.074 1.00 96.75 92 LEU A N 1
ATOM 678 C CA . LEU A 1 92 ? -10.456 7.149 12.759 1.00 96.75 92 LEU A CA 1
ATOM 679 C C . LEU A 1 92 ? -11.683 7.865 12.188 1.00 96.75 92 LEU A C 1
ATOM 681 O O . LEU A 1 92 ? -12.800 7.370 12.308 1.00 96.75 92 LEU A O 1
ATOM 685 N N . ASN A 1 93 ? -11.472 9.007 11.528 1.00 95.38 93 ASN A N 1
ATOM 686 C CA . ASN A 1 93 ? -12.556 9.744 10.885 1.00 95.38 93 ASN A CA 1
ATOM 687 C C . ASN A 1 93 ? -13.186 8.887 9.764 1.00 95.38 93 ASN A C 1
ATOM 689 O O . ASN A 1 93 ? -12.503 8.606 8.770 1.00 95.38 93 ASN A O 1
ATOM 693 N N . PRO A 1 94 ? -14.474 8.498 9.867 1.00 94.94 94 PRO A N 1
ATOM 694 C CA . PRO A 1 94 ? -15.114 7.649 8.868 1.00 94.94 94 PRO A CA 1
ATOM 695 C C . PRO A 1 94 ? -15.170 8.277 7.472 1.00 94.94 94 PRO A C 1
ATOM 697 O O . PRO A 1 94 ? -15.110 7.544 6.489 1.00 94.94 94 PRO A O 1
ATOM 700 N N . LEU A 1 95 ? -15.254 9.610 7.365 1.00 96.12 95 LEU A N 1
ATOM 701 C CA . LEU A 1 95 ? -15.297 10.315 6.076 1.00 96.12 95 LEU A CA 1
ATOM 702 C C . LEU A 1 95 ? -13.980 10.149 5.313 1.00 96.12 95 LEU A C 1
ATOM 704 O O . LEU A 1 95 ? -13.988 9.776 4.143 1.00 96.12 95 LEU A O 1
ATOM 708 N N . THR A 1 96 ? -12.855 10.345 6.001 1.00 97.31 96 THR A N 1
ATOM 709 C CA . THR A 1 96 ? -11.512 10.096 5.463 1.00 97.31 96 THR A CA 1
ATOM 710 C C . THR A 1 96 ? -11.332 8.619 5.113 1.00 97.31 96 THR A C 1
ATOM 712 O O . THR A 1 96 ? -10.973 8.281 3.988 1.00 97.31 96 THR A O 1
ATOM 715 N N . VAL A 1 97 ? -11.635 7.707 6.043 1.00 97.56 97 VAL A N 1
ATOM 716 C CA . VAL A 1 97 ? -11.432 6.264 5.827 1.00 97.56 97 VAL A CA 1
ATOM 717 C C . VAL A 1 97 ? -12.250 5.747 4.642 1.00 97.56 97 VAL A C 1
ATOM 719 O O . VAL A 1 97 ? -11.720 5.021 3.803 1.00 97.56 97 VAL A O 1
ATOM 722 N N . ASN A 1 98 ? -13.526 6.118 4.544 1.00 97.56 98 ASN A N 1
ATOM 723 C CA . ASN A 1 98 ? -14.389 5.656 3.460 1.00 97.56 98 ASN A CA 1
ATOM 724 C C . ASN A 1 98 ? -13.989 6.247 2.108 1.00 97.56 98 ASN A C 1
ATOM 726 O O . ASN A 1 98 ? -14.004 5.526 1.111 1.00 97.56 98 ASN A O 1
ATOM 730 N N . TRP A 1 99 ? -13.594 7.521 2.069 1.00 97.81 99 TRP A N 1
ATOM 731 C CA . TRP A 1 99 ? -13.128 8.146 0.835 1.00 97.81 99 TRP A CA 1
ATOM 732 C C . TRP A 1 99 ? -11.833 7.502 0.330 1.00 97.81 99 TRP A C 1
ATOM 734 O O . TRP A 1 99 ? -11.792 7.042 -0.811 1.00 97.81 99 TRP A O 1
ATOM 744 N N . VAL A 1 100 ? -10.816 7.351 1.191 1.00 97.50 100 VAL A N 1
ATOM 745 C CA . VAL A 1 100 ? -9.553 6.689 0.817 1.00 97.50 100 VAL A CA 1
ATOM 746 C C . VAL A 1 100 ? -9.789 5.235 0.389 1.00 97.50 100 VAL A C 1
ATOM 748 O O . VAL A 1 100 ? -9.154 4.760 -0.552 1.00 97.50 100 VAL A O 1
ATOM 751 N N . ALA A 1 101 ? -10.732 4.522 1.016 1.00 96.12 101 ALA A N 1
ATOM 752 C CA . ALA A 1 101 ? -11.085 3.152 0.632 1.00 96.12 101 ALA A CA 1
ATOM 753 C C . ALA A 1 101 ? -11.671 3.023 -0.782 1.00 96.12 101 ALA A C 1
ATOM 755 O O . ALA A 1 101 ? -11.580 1.944 -1.374 1.00 96.12 101 ALA A O 1
ATOM 756 N N . GLY A 1 102 ? -12.259 4.098 -1.315 1.00 95.25 102 GLY A N 1
ATOM 757 C CA . GLY A 1 102 ? -12.753 4.165 -2.690 1.00 95.25 102 GLY A CA 1
ATOM 758 C C . GLY A 1 102 ? -11.654 4.353 -3.739 1.00 95.25 102 GLY A C 1
ATOM 759 O O . GLY A 1 102 ? -11.927 4.217 -4.930 1.00 95.25 102 GLY A O 1
ATOM 760 N N . LEU A 1 103 ? -10.417 4.641 -3.324 1.00 96.69 103 LEU A N 1
ATOM 761 C CA . LEU A 1 103 ? -9.292 4.900 -4.219 1.00 96.69 103 LEU A CA 1
ATOM 762 C C . LEU A 1 103 ? -8.460 3.636 -4.477 1.00 96.69 103 LEU A C 1
ATOM 764 O O . LEU A 1 103 ? -8.325 2.746 -3.633 1.00 96.69 103 LEU A O 1
ATOM 768 N N . ALA A 1 104 ? -7.864 3.570 -5.665 1.00 96.00 104 ALA A N 1
ATOM 769 C CA . ALA A 1 104 ? -7.000 2.478 -6.094 1.00 96.00 104 ALA A CA 1
ATOM 770 C C . ALA A 1 104 ? -5.917 2.992 -7.045 1.00 96.00 104 ALA A C 1
ATOM 772 O O . ALA A 1 104 ? -6.127 3.975 -7.751 1.00 96.00 104 ALA A O 1
ATOM 773 N N . LEU A 1 105 ? -4.775 2.302 -7.085 1.00 96.06 105 LEU A N 1
ATOM 774 C CA . LEU A 1 105 ? -3.798 2.503 -8.153 1.00 96.06 105 LEU A CA 1
ATOM 775 C C . LEU A 1 105 ? -4.303 1.899 -9.485 1.00 96.06 105 LEU A C 1
ATOM 777 O O . LEU A 1 105 ? -4.963 0.853 -9.455 1.00 96.06 105 LEU A O 1
ATOM 781 N N . PRO A 1 106 ? -3.928 2.475 -10.645 1.00 95.00 106 PRO A N 1
ATOM 782 C CA . PRO A 1 106 ? -3.220 3.751 -10.792 1.00 95.00 106 PRO A CA 1
ATOM 783 C C . PRO A 1 106 ? -4.135 4.946 -10.471 1.00 95.00 106 PRO A C 1
ATOM 785 O O . PRO A 1 106 ? -5.314 4.947 -10.824 1.00 95.00 106 PRO A O 1
ATOM 788 N N . LEU A 1 107 ? -3.590 5.977 -9.823 1.00 93.19 107 LEU A N 1
ATOM 789 C CA . LEU A 1 107 ? -4.299 7.239 -9.613 1.00 93.19 107 LEU A CA 1
ATOM 790 C C . LEU A 1 107 ? -4.318 8.035 -10.921 1.00 93.19 107 LEU A C 1
ATOM 792 O O . LEU A 1 107 ? -3.276 8.248 -11.537 1.00 93.19 107 LEU A O 1
ATOM 796 N N . GLY A 1 108 ? -5.501 8.512 -11.316 1.00 88.38 108 GLY A N 1
ATOM 797 C CA . GLY A 1 108 ? -5.667 9.341 -12.518 1.00 88.38 108 GLY A CA 1
ATOM 798 C C . GLY A 1 108 ? -5.184 10.787 -12.359 1.00 88.38 108 GLY A C 1
ATOM 799 O O . GLY A 1 108 ? -5.020 11.492 -13.348 1.00 88.38 108 GLY A O 1
ATOM 800 N N . VAL A 1 109 ? -4.955 11.236 -11.124 1.00 89.25 109 VAL A N 1
ATOM 801 C CA . VAL A 1 109 ? -4.446 12.573 -10.799 1.00 89.25 109 VAL A CA 1
ATOM 802 C C . VAL A 1 109 ? -3.508 12.505 -9.588 1.00 89.25 109 VAL A C 1
ATOM 804 O O . VAL A 1 109 ? -3.650 11.604 -8.755 1.00 89.25 109 VAL A O 1
ATOM 807 N N . PRO A 1 110 ? -2.556 13.447 -9.454 1.00 88.94 110 PRO A N 1
ATOM 808 C CA . PRO A 1 110 ? -1.612 13.434 -8.343 1.00 88.94 110 PRO A CA 1
ATOM 809 C C . PRO A 1 110 ? -2.306 13.611 -6.976 1.00 88.94 110 PRO A C 1
ATOM 811 O O . PRO A 1 110 ? -3.260 14.387 -6.888 1.00 88.94 110 PRO A O 1
ATOM 814 N N . PRO A 1 111 ? -1.817 12.973 -5.894 1.00 91.38 111 PRO A N 1
ATOM 815 C CA . PRO A 1 111 ? -2.435 13.029 -4.564 1.00 91.38 111 PRO A CA 1
ATOM 816 C C . PRO A 1 111 ? -2.754 14.433 -3.998 1.00 91.38 111 PRO A C 1
ATOM 818 O O . PRO A 1 111 ? -3.831 14.589 -3.424 1.00 91.38 111 PRO A O 1
ATOM 821 N N . PRO A 1 112 ? -1.920 15.479 -4.177 1.00 89.12 112 PRO A N 1
ATOM 822 C CA . PRO A 1 112 ? -2.248 16.844 -3.748 1.00 89.12 112 PRO A CA 1
ATOM 823 C C . PRO A 1 112 ? -3.442 17.470 -4.484 1.00 89.12 112 PRO A C 1
ATOM 825 O O . PRO A 1 112 ? -4.010 18.440 -3.999 1.00 89.12 112 PRO A 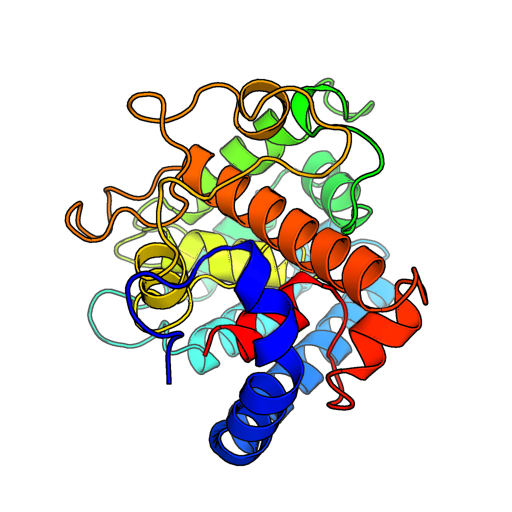O 1
ATOM 828 N N . ASN A 1 113 ? -3.830 16.926 -5.641 1.00 91.12 113 ASN A N 1
ATOM 829 C CA . ASN A 1 113 ? -4.951 17.420 -6.445 1.00 91.12 113 ASN A CA 1
ATOM 830 C C . ASN A 1 113 ? -6.235 16.602 -6.226 1.00 91.12 113 ASN A C 1
ATOM 832 O O . ASN A 1 113 ? -7.294 16.969 -6.730 1.00 91.12 113 ASN A O 1
ATOM 836 N N . LEU A 1 114 ? -6.153 15.485 -5.499 1.00 94.19 114 LEU A N 1
ATOM 837 C CA . LEU A 1 114 ? -7.310 14.697 -5.087 1.00 94.19 114 LEU A CA 1
ATOM 838 C C . LEU A 1 114 ? -7.844 15.267 -3.782 1.00 94.19 114 LEU A C 1
ATOM 840 O O . LEU A 1 114 ? -7.263 15.016 -2.731 1.00 94.19 114 LEU A O 1
ATOM 844 N N . VAL A 1 115 ? -8.934 16.028 -3.860 1.00 96.19 115 VAL A N 1
ATOM 845 C CA . VAL A 1 115 ? -9.566 16.654 -2.694 1.00 96.19 115 VAL A CA 1
ATOM 846 C C . VAL A 1 115 ? -10.777 15.838 -2.261 1.00 96.19 115 VAL A C 1
ATOM 848 O O . VAL A 1 115 ? -11.680 15.565 -3.056 1.00 96.19 115 VAL A O 1
ATOM 851 N N . ASN A 1 116 ? -10.805 15.459 -0.989 1.00 96.94 116 ASN A N 1
ATOM 852 C CA . ASN A 1 116 ? -11.974 14.874 -0.362 1.00 96.94 116 ASN A CA 1
ATOM 853 C C . ASN A 1 116 ? -13.013 15.976 -0.127 1.00 96.94 116 ASN A C 1
ATOM 855 O O . ASN A 1 116 ? -12.837 16.837 0.731 1.00 96.94 116 ASN A O 1
ATOM 859 N N . ALA A 1 117 ? -14.121 15.942 -0.866 1.00 96.38 117 ALA A N 1
ATOM 860 C CA . ALA A 1 117 ? -15.172 16.952 -0.749 1.00 96.38 117 ALA A CA 1
ATOM 861 C C . ALA A 1 117 ? -15.813 17.015 0.653 1.00 96.38 117 ALA A C 1
ATOM 863 O O . ALA A 1 117 ? -16.357 18.052 1.022 1.00 96.38 117 ALA A O 1
ATOM 864 N N . ALA A 1 118 ? -15.754 15.929 1.433 1.00 95.00 118 ALA A N 1
ATOM 865 C CA . ALA A 1 118 ? -16.359 15.869 2.761 1.00 95.00 118 ALA A CA 1
ATOM 866 C C . ALA A 1 118 ? -15.481 16.490 3.861 1.00 95.00 118 ALA A C 1
ATOM 868 O O . ALA A 1 118 ? -16.010 16.948 4.871 1.00 95.00 118 ALA A O 1
ATOM 869 N N . THR A 1 119 ? -14.156 16.492 3.690 1.00 95.69 119 THR A N 1
ATOM 870 C CA . THR A 1 119 ? -13.202 17.014 4.689 1.00 95.69 119 THR A CA 1
ATOM 871 C C . THR A 1 119 ? -12.485 18.280 4.224 1.00 95.69 119 THR A C 1
ATOM 873 O O . THR A 1 119 ? -11.950 19.006 5.053 1.00 95.69 119 THR A O 1
ATOM 876 N N . GLY A 1 120 ? -12.480 18.561 2.918 1.00 96.75 120 GLY A N 1
ATOM 877 C CA . GLY A 1 120 ? -11.699 19.636 2.300 1.00 96.75 120 GLY A CA 1
ATOM 878 C C . GLY A 1 120 ? -10.208 19.315 2.158 1.00 96.75 120 GLY A C 1
ATOM 879 O O . GLY A 1 120 ? -9.461 20.126 1.617 1.00 96.75 120 GLY A O 1
ATOM 880 N N . GLU A 1 121 ? -9.768 18.140 2.613 1.00 96.56 121 GLU A N 1
ATOM 881 C CA . GLU A 1 121 ? -8.361 17.751 2.645 1.00 96.56 121 GLU A CA 1
ATOM 882 C C . GLU A 1 121 ? -7.926 17.026 1.369 1.00 96.56 121 GLU A C 1
ATOM 884 O O . GLU A 1 121 ? -8.712 16.368 0.685 1.00 96.56 121 GLU A O 1
ATOM 889 N N . THR A 1 122 ? -6.634 17.120 1.055 1.00 95.19 122 THR A N 1
ATOM 890 C CA . THR A 1 122 ? -6.038 16.370 -0.061 1.00 95.19 122 THR A CA 1
ATOM 891 C C . THR A 1 122 ? -5.748 14.921 0.330 1.00 95.19 122 THR A C 1
ATOM 893 O O . THR A 1 122 ? -5.525 14.623 1.507 1.00 95.19 122 THR A O 1
ATOM 896 N N . LEU A 1 123 ? -5.621 14.019 -0.651 1.00 95.00 123 LEU A N 1
ATOM 897 C CA . LEU A 1 123 ? -5.202 12.635 -0.399 1.00 95.00 123 LEU A CA 1
ATOM 898 C C . LEU A 1 123 ? -3.869 12.580 0.356 1.00 95.00 123 LEU A C 1
ATOM 900 O O . LEU A 1 123 ? -3.711 11.788 1.281 1.00 95.00 123 LEU A O 1
ATOM 904 N N . SER A 1 124 ? -2.917 13.447 0.002 1.00 92.56 124 SER A N 1
ATOM 905 C CA . SER A 1 124 ? -1.634 13.544 0.707 1.00 92.56 124 SER A CA 1
ATOM 906 C C . SER A 1 124 ? -1.802 13.895 2.186 1.00 92.56 124 SER A C 1
ATOM 908 O O . SER A 1 124 ? -1.141 13.293 3.034 1.00 92.56 124 SER A O 1
ATOM 910 N N . ALA A 1 125 ? -2.674 14.855 2.506 1.00 93.62 125 ALA A N 1
ATOM 911 C CA . ALA A 1 125 ? -2.920 15.286 3.879 1.00 93.62 125 ALA A CA 1
ATOM 912 C C . ALA A 1 125 ? -3.595 14.180 4.702 1.00 93.62 125 ALA A C 1
ATOM 914 O O . ALA A 1 125 ? -3.149 13.868 5.811 1.00 93.62 125 ALA A O 1
ATOM 915 N N . GLU A 1 126 ? -4.600 13.517 4.131 1.00 96.06 126 GLU A N 1
ATOM 916 C CA . GLU A 1 126 ? -5.303 12.423 4.798 1.00 96.06 126 GLU A CA 1
ATOM 917 C C . GLU A 1 126 ? -4.405 11.193 5.009 1.00 96.06 126 GLU A C 1
ATOM 919 O O . GLU A 1 126 ? -4.352 10.644 6.113 1.00 96.06 126 GLU A O 1
ATOM 924 N N . LEU A 1 127 ? -3.618 10.790 4.002 1.00 95.00 127 LEU A N 1
ATOM 925 C CA . LEU A 1 127 ? -2.661 9.686 4.145 1.00 95.00 127 LEU A CA 1
ATOM 926 C C . LEU A 1 127 ? -1.552 10.021 5.148 1.00 95.00 127 LEU A C 1
ATOM 928 O O . LEU A 1 127 ? -1.167 9.149 5.930 1.00 95.00 127 LEU A O 1
ATOM 932 N N . ARG A 1 128 ? -1.064 11.270 5.180 1.00 94.12 128 ARG A N 1
ATOM 933 C CA . ARG A 1 128 ? -0.118 11.742 6.204 1.00 94.12 128 ARG A CA 1
ATOM 934 C C . ARG A 1 128 ? -0.711 11.605 7.602 1.00 94.12 128 ARG A C 1
ATOM 936 O O . ARG A 1 128 ? -0.030 11.100 8.495 1.00 94.12 128 ARG A O 1
ATOM 943 N N . PHE A 1 129 ? -1.945 12.066 7.800 1.00 95.44 129 PHE A N 1
ATOM 944 C CA . PHE A 1 129 ? -2.626 11.985 9.090 1.00 95.44 129 PHE A CA 1
ATOM 945 C C . PHE A 1 129 ? -2.735 10.531 9.563 1.00 95.44 129 PHE A C 1
ATOM 947 O O . PHE A 1 129 ? -2.240 10.198 10.642 1.00 95.44 129 PHE A O 1
ATOM 954 N N . LEU A 1 130 ? -3.289 9.651 8.723 1.00 97.12 130 LEU A N 1
ATOM 955 C CA . LEU A 1 130 ? -3.456 8.231 9.038 1.00 97.12 130 LEU A CA 1
ATOM 956 C C . LEU A 1 130 ? -2.112 7.544 9.313 1.00 97.12 130 LEU A C 1
ATOM 958 O O . LEU A 1 130 ? -1.960 6.835 10.308 1.00 97.12 130 LEU A O 1
ATOM 962 N N . TYR A 1 131 ? -1.105 7.802 8.474 1.00 95.12 131 TYR A N 1
ATOM 963 C CA . TYR A 1 131 ? 0.235 7.255 8.665 1.00 95.12 131 TYR A CA 1
ATOM 964 C C . TYR A 1 131 ? 0.828 7.674 10.015 1.00 95.12 131 TYR A C 1
ATOM 966 O O . TYR A 1 131 ? 1.356 6.828 10.732 1.00 95.12 131 TYR A O 1
ATOM 974 N N . ASN A 1 132 ? 0.717 8.952 10.391 1.00 94.44 132 ASN A N 1
ATOM 975 C CA . ASN A 1 132 ? 1.237 9.449 11.666 1.00 94.44 132 ASN A CA 1
ATOM 976 C C . ASN A 1 132 ? 0.526 8.814 12.867 1.00 94.44 132 ASN A C 1
ATOM 978 O O . ASN A 1 132 ? 1.193 8.452 13.837 1.00 94.44 132 ASN A O 1
ATOM 982 N N . VAL A 1 133 ? -0.797 8.621 12.785 1.00 96.19 133 VAL A N 1
ATOM 983 C CA . VAL A 1 133 ? -1.570 7.910 13.816 1.00 96.19 133 VAL A CA 1
ATOM 984 C C . VAL A 1 133 ? -1.029 6.496 14.007 1.00 96.19 133 VAL A C 1
ATOM 986 O O . VAL A 1 133 ? -0.760 6.091 15.137 1.00 96.19 133 VAL A O 1
ATOM 989 N N . PHE A 1 134 ? -0.821 5.741 12.929 1.00 95.56 134 PHE A N 1
ATOM 990 C CA . PHE A 1 134 ? -0.357 4.355 13.035 1.00 95.56 134 PHE A CA 1
ATOM 991 C C . PHE A 1 134 ? 1.146 4.227 13.313 1.00 95.56 134 PHE A C 1
ATOM 993 O O . PHE A 1 134 ? 1.591 3.225 13.868 1.00 95.56 134 PHE A O 1
ATOM 1000 N N . ALA A 1 135 ? 1.951 5.227 12.955 1.00 93.38 135 ALA A N 1
ATOM 1001 C CA . ALA A 1 135 ? 3.383 5.232 13.237 1.00 93.38 135 ALA A CA 1
ATOM 1002 C C . ALA A 1 135 ? 3.699 5.571 14.704 1.00 93.38 135 ALA A C 1
ATOM 1004 O O . ALA A 1 135 ? 4.821 5.318 15.152 1.00 93.38 135 ALA A O 1
ATOM 1005 N N . ALA A 1 136 ? 2.748 6.133 15.454 1.00 93.38 136 ALA A N 1
ATOM 1006 C CA . ALA A 1 136 ? 2.936 6.484 16.856 1.00 93.38 136 ALA A CA 1
ATOM 1007 C C . ALA A 1 136 ? 3.130 5.241 17.748 1.00 93.38 136 ALA A C 1
ATOM 1009 O O . ALA A 1 136 ? 2.462 4.217 17.594 1.00 93.38 136 ALA A O 1
ATOM 1010 N N . GLY A 1 137 ? 4.050 5.334 18.713 1.00 92.56 137 GLY A N 1
ATOM 1011 C CA . GLY A 1 137 ? 4.212 4.306 19.743 1.00 92.56 137 GLY A CA 1
ATOM 1012 C C . GLY A 1 137 ? 2.983 4.230 20.646 1.00 92.56 137 GLY A C 1
ATOM 1013 O O . GLY A 1 137 ? 2.417 5.260 21.000 1.00 92.56 137 GLY A O 1
ATOM 1014 N N . GLY A 1 138 ? 2.557 3.015 20.989 1.00 93.75 138 GLY A N 1
ATOM 1015 C CA . GLY A 1 138 ? 1.329 2.776 21.753 1.00 93.75 138 GLY A CA 1
ATOM 1016 C C . GLY A 1 138 ? 0.041 2.867 20.927 1.00 93.75 138 GLY A C 1
ATOM 1017 O O . GLY A 1 138 ? -1.034 2.699 21.491 1.00 93.75 138 GLY A O 1
ATOM 1018 N N . SER A 1 139 ? 0.138 3.109 19.614 1.00 95.12 139 SER A N 1
ATOM 1019 C CA . SER A 1 139 ? -1.009 3.123 18.703 1.00 95.12 139 SER A CA 1
ATOM 1020 C C . SER A 1 139 ? -1.369 1.702 18.262 1.00 95.12 139 SER A C 1
ATOM 1022 O O . SER A 1 139 ? -2.160 1.030 18.912 1.00 95.12 139 SER A O 1
ATOM 1024 N N . VAL A 1 140 ? -0.748 1.193 17.196 1.00 95.50 140 VAL A N 1
ATOM 1025 C CA . VAL A 1 140 ? -0.965 -0.186 16.718 1.00 95.50 140 VAL A CA 1
ATOM 1026 C C . VAL A 1 140 ? 0.098 -1.158 17.237 1.00 95.50 140 VAL A C 1
ATOM 1028 O O . VAL A 1 140 ? -0.160 -2.351 17.391 1.00 95.50 140 VAL A O 1
ATOM 1031 N N . THR A 1 141 ? 1.290 -0.654 17.565 1.00 95.00 141 THR A N 1
ATOM 1032 C CA . THR A 1 141 ? 2.382 -1.397 18.211 1.00 95.00 141 THR A CA 1
ATOM 1033 C C . THR A 1 141 ? 2.909 -0.634 19.415 1.00 95.00 141 THR A C 1
ATOM 1035 O O . THR A 1 141 ? 2.828 0.593 19.476 1.00 95.00 141 THR A O 1
ATOM 1038 N N . ASN A 1 142 ? 3.533 -1.347 20.354 1.00 94.31 142 ASN A N 1
ATOM 1039 C CA . ASN A 1 142 ? 4.122 -0.724 21.543 1.00 94.31 142 ASN A CA 1
ATOM 1040 C C . ASN A 1 142 ? 5.216 0.299 21.187 1.00 94.31 142 ASN A C 1
ATOM 1042 O O . ASN A 1 142 ? 5.367 1.310 21.862 1.00 94.31 142 ASN A O 1
ATOM 1046 N N . SER A 1 143 ? 5.978 0.050 20.119 1.00 90.75 143 SER A N 1
ATOM 1047 C CA . SER A 1 143 ? 7.123 0.883 19.723 1.00 90.75 143 SER A CA 1
ATOM 1048 C C . SER A 1 143 ? 6.837 1.856 18.574 1.00 90.75 143 SER A C 1
ATOM 1050 O O . SER A 1 143 ? 7.655 2.742 18.318 1.00 90.75 143 SER A O 1
ATOM 1052 N N . GLY A 1 144 ? 5.711 1.691 17.875 1.00 91.12 144 GLY A N 1
ATOM 1053 C CA . GLY A 1 144 ? 5.373 2.433 16.664 1.00 91.12 144 GLY A CA 1
ATOM 1054 C C . GLY A 1 144 ? 6.238 2.060 15.454 1.00 91.12 144 GLY A C 1
ATOM 1055 O O . GLY A 1 144 ? 6.798 0.962 15.346 1.00 91.12 144 GLY A O 1
ATOM 1056 N N . GLY A 1 145 ? 6.356 3.013 14.533 1.00 89.50 145 GLY A N 1
ATOM 1057 C CA . GLY A 1 145 ? 7.221 2.951 13.359 1.00 89.50 145 GLY A CA 1
ATOM 1058 C C . GLY A 1 145 ? 6.514 2.592 12.051 1.00 89.50 145 GLY A C 1
ATOM 1059 O O . GLY A 1 145 ? 5.353 2.193 11.996 1.00 89.50 145 GLY A O 1
ATOM 1060 N N . TYR A 1 146 ? 7.266 2.725 10.962 1.00 88.12 146 TYR A N 1
ATOM 1061 C CA . TYR A 1 146 ? 6.738 2.663 9.597 1.00 88.12 146 TYR A CA 1
ATOM 1062 C C . TYR A 1 146 ? 6.207 1.303 9.157 1.00 88.12 146 TYR A C 1
ATOM 1064 O O . TYR A 1 146 ? 5.265 1.239 8.374 1.00 88.12 146 TYR A O 1
ATOM 1072 N N . VAL A 1 147 ? 6.799 0.205 9.637 1.00 90.44 147 VAL A N 1
ATOM 1073 C CA . VAL A 1 147 ? 6.330 -1.149 9.300 1.00 90.44 147 VAL A CA 1
ATOM 1074 C C . VAL A 1 147 ? 4.914 -1.334 9.838 1.00 90.44 147 VAL A C 1
ATOM 1076 O O . VAL A 1 147 ? 4.043 -1.842 9.142 1.00 90.44 147 VAL A O 1
ATOM 1079 N N . ALA A 1 148 ? 4.674 -0.861 11.062 1.00 91.69 148 ALA A N 1
ATOM 1080 C CA . ALA A 1 148 ? 3.363 -0.904 11.687 1.00 91.69 148 ALA A CA 1
ATOM 1081 C C . ALA A 1 148 ? 2.362 -0.013 10.943 1.00 91.69 148 ALA A C 1
ATOM 1083 O O . ALA A 1 148 ? 1.265 -0.464 10.611 1.00 91.69 148 ALA A O 1
ATOM 1084 N N . ALA A 1 149 ? 2.778 1.213 10.609 1.00 94.12 149 ALA A N 1
ATOM 1085 C CA . ALA A 1 149 ? 1.957 2.151 9.858 1.00 94.12 149 ALA A CA 1
ATOM 1086 C C . ALA A 1 149 ? 1.578 1.620 8.471 1.00 94.12 149 ALA A C 1
ATOM 1088 O O . ALA A 1 149 ? 0.398 1.487 8.173 1.00 94.12 149 ALA A O 1
ATOM 1089 N N . SER A 1 150 ? 2.556 1.246 7.648 1.00 94.12 150 SER A N 1
ATOM 1090 C CA . SER A 1 150 ? 2.331 0.752 6.282 1.00 94.12 150 SER A CA 1
ATOM 1091 C C . SER A 1 150 ? 1.494 -0.525 6.234 1.00 94.12 150 SER A C 1
ATOM 1093 O O . SER A 1 150 ? 0.549 -0.592 5.455 1.00 94.12 150 SER A O 1
ATOM 1095 N N . LYS A 1 151 ? 1.771 -1.521 7.090 1.00 94.88 151 LYS A N 1
ATOM 1096 C CA . LYS A 1 151 ? 0.985 -2.764 7.131 1.00 94.88 151 LYS A CA 1
ATOM 1097 C C . LYS A 1 151 ? -0.455 -2.500 7.580 1.00 94.88 151 LYS A C 1
ATOM 1099 O O . LYS A 1 151 ? -1.374 -3.060 6.993 1.00 94.88 151 LYS A O 1
ATOM 1104 N N . THR A 1 152 ? -0.670 -1.602 8.547 1.00 97.06 152 THR A N 1
ATOM 1105 C CA . THR A 1 152 ? -2.029 -1.199 8.962 1.00 97.06 152 THR A CA 1
ATOM 1106 C C . THR A 1 152 ? -2.749 -0.437 7.847 1.00 97.06 152 THR A C 1
ATOM 1108 O O . THR A 1 152 ? -3.889 -0.765 7.523 1.00 97.06 152 THR A O 1
ATOM 1111 N N . MET A 1 153 ? -2.073 0.518 7.199 1.00 97.56 153 MET A N 1
ATOM 1112 C CA . MET A 1 153 ? -2.595 1.234 6.028 1.00 97.56 153 MET A CA 1
ATOM 1113 C C . MET A 1 153 ? -2.968 0.270 4.902 1.00 97.56 153 MET A C 1
ATOM 1115 O O . MET A 1 153 ? -4.015 0.433 4.290 1.00 97.56 153 MET A O 1
ATOM 1119 N N . HIS A 1 154 ? -2.151 -0.752 4.645 1.00 97.12 154 HIS A N 1
ATOM 1120 C CA . HIS A 1 154 ? -2.433 -1.760 3.629 1.00 97.12 154 HIS A CA 1
ATOM 1121 C C . HIS A 1 154 ? -3.656 -2.616 3.971 1.00 97.12 154 HIS A C 1
ATOM 1123 O O . HIS A 1 154 ? -4.473 -2.881 3.095 1.00 97.12 154 HIS A O 1
ATOM 1129 N N . CYS A 1 155 ? -3.829 -3.015 5.232 1.00 97.19 155 CYS A N 1
ATOM 1130 C CA . CYS A 1 155 ? -5.050 -3.692 5.670 1.00 97.19 155 CYS A CA 1
ATOM 1131 C C . CYS A 1 155 ? -6.300 -2.836 5.366 1.00 97.19 155 CYS A C 1
ATOM 1133 O O . CYS A 1 155 ? -7.290 -3.309 4.801 1.00 97.19 155 CYS A O 1
ATOM 1135 N N . LEU A 1 156 ? -6.244 -1.538 5.668 1.00 97.62 156 LEU A N 1
ATOM 1136 C CA . LEU A 1 156 ? -7.361 -0.631 5.400 1.00 97.62 156 LEU A CA 1
ATOM 1137 C C . LEU A 1 156 ? -7.562 -0.369 3.898 1.00 97.62 156 LEU A C 1
ATOM 1139 O O . LEU A 1 156 ? -8.696 -0.424 3.419 1.00 97.62 156 LEU A O 1
ATOM 1143 N N . PHE A 1 157 ? -6.483 -0.157 3.145 1.00 97.69 157 PHE A N 1
ATOM 1144 C CA . PHE A 1 157 ? -6.501 0.327 1.760 1.00 97.69 157 PHE A CA 1
ATOM 1145 C C . PHE A 1 157 ? -5.635 -0.543 0.835 1.00 97.69 157 PHE A C 1
ATOM 1147 O O . PHE A 1 157 ? -4.678 -0.048 0.232 1.00 97.69 157 PHE A O 1
ATOM 1154 N N . PRO A 1 158 ? -5.949 -1.840 0.670 1.00 96.19 158 PRO A N 1
ATOM 1155 C CA . PRO A 1 158 ? -5.049 -2.771 -0.007 1.00 96.19 158 PRO A CA 1
ATOM 1156 C C . PRO A 1 158 ? -4.834 -2.432 -1.484 1.00 96.19 158 PRO A C 1
ATOM 1158 O O . PRO A 1 158 ? -3.800 -2.776 -2.036 1.00 96.19 158 PRO A O 1
ATOM 1161 N N . LYS A 1 159 ? -5.756 -1.699 -2.122 1.00 96.56 159 LYS A N 1
ATOM 1162 C CA . LYS A 1 159 ? -5.632 -1.260 -3.522 1.00 96.56 159 LYS A CA 1
ATOM 1163 C C . LYS A 1 159 ? -4.738 -0.030 -3.728 1.00 96.56 159 LYS A C 1
ATOM 1165 O O . LYS A 1 159 ? -4.437 0.304 -4.873 1.00 96.56 159 LYS A O 1
ATOM 1170 N N . LEU A 1 160 ? -4.339 0.642 -2.647 1.00 96.94 160 LEU A N 1
ATOM 1171 C CA . LEU A 1 160 ? -3.609 1.913 -2.679 1.00 96.94 160 LEU A CA 1
ATOM 1172 C C . LEU A 1 160 ? -2.297 1.859 -1.890 1.00 96.94 160 LEU A C 1
ATOM 1174 O O . LEU A 1 160 ? -1.254 2.275 -2.386 1.00 96.94 160 LEU A O 1
ATOM 1178 N N . ALA A 1 161 ? -2.342 1.356 -0.658 1.00 95.94 161 ALA A N 1
ATOM 1179 C CA . ALA A 1 161 ? -1.219 1.392 0.268 1.00 95.94 161 ALA A CA 1
ATOM 1180 C C . ALA A 1 161 ? -0.271 0.195 0.053 1.00 95.94 161 ALA A C 1
ATOM 1182 O O . ALA A 1 161 ? -0.745 -0.938 0.013 1.00 95.94 161 ALA A O 1
ATOM 1183 N N . PRO A 1 162 ? 1.053 0.390 -0.070 1.00 94.25 162 PRO A N 1
ATOM 1184 C CA . PRO A 1 162 ? 2.016 -0.708 -0.159 1.00 94.25 162 PRO A CA 1
ATOM 1185 C C . PRO A 1 162 ? 2.260 -1.391 1.195 1.00 94.25 162 PRO A C 1
ATOM 1187 O O . PRO A 1 162 ? 2.234 -0.746 2.246 1.00 94.25 162 PRO A O 1
ATOM 1190 N N . ILE A 1 163 ? 2.561 -2.694 1.162 1.00 91.56 163 ILE A N 1
ATOM 1191 C CA . ILE A 1 163 ? 3.098 -3.421 2.320 1.00 91.56 163 ILE A CA 1
ATOM 1192 C C . ILE A 1 163 ? 4.592 -3.127 2.405 1.00 91.56 163 ILE A C 1
ATOM 1194 O O . ILE A 1 163 ? 5.353 -3.453 1.494 1.00 91.56 163 ILE A O 1
ATOM 1198 N N . ILE A 1 164 ? 5.030 -2.533 3.515 1.00 88.88 164 ILE A N 1
ATOM 1199 C CA . ILE A 1 164 ? 6.451 -2.282 3.736 1.00 88.88 164 ILE A CA 1
ATOM 1200 C C . ILE A 1 164 ? 6.958 -3.175 4.861 1.00 88.88 164 ILE A C 1
ATOM 1202 O O . ILE A 1 164 ? 6.622 -3.009 6.035 1.00 88.88 164 ILE A O 1
ATOM 1206 N N . ASP A 1 165 ? 7.802 -4.131 4.487 1.00 85.62 165 ASP A N 1
ATOM 1207 C CA . ASP A 1 165 ? 8.556 -4.972 5.398 1.00 85.62 165 ASP A CA 1
ATOM 1208 C C . ASP A 1 165 ? 10.031 -4.580 5.356 1.00 85.62 165 ASP A C 1
ATOM 1210 O O . ASP A 1 165 ? 10.676 -4.595 4.307 1.00 85.62 165 ASP A O 1
ATOM 1214 N N . GLY A 1 166 ? 10.587 -4.238 6.518 1.00 79.38 166 GLY A N 1
ATOM 1215 C CA . GLY A 1 166 ? 11.954 -3.730 6.602 1.00 79.38 166 GLY A CA 1
ATOM 1216 C C . GLY A 1 166 ? 13.033 -4.708 6.133 1.00 79.38 166 GLY A C 1
ATOM 1217 O O . GLY A 1 166 ? 14.134 -4.259 5.827 1.00 79.38 166 GLY A O 1
ATOM 1218 N N . LYS A 1 167 ? 12.751 -6.019 6.079 1.00 80.50 167 LYS A N 1
ATOM 1219 C CA . LYS A 1 167 ? 13.706 -7.038 5.617 1.00 80.50 167 LYS A CA 1
ATOM 1220 C C . LYS A 1 167 ? 13.558 -7.387 4.136 1.00 80.50 167 LYS A C 1
ATOM 1222 O O . LYS A 1 167 ? 14.461 -8.011 3.593 1.00 80.50 167 LYS A O 1
ATOM 1227 N N . HIS A 1 168 ? 12.460 -6.989 3.497 1.00 83.38 168 HIS A N 1
ATOM 1228 C CA . HIS A 1 168 ? 12.155 -7.380 2.120 1.00 83.38 168 HIS A CA 1
ATOM 1229 C C . HIS A 1 168 ? 11.916 -6.145 1.267 1.00 83.38 168 HIS A C 1
ATOM 1231 O O . HIS A 1 168 ? 12.882 -5.590 0.753 1.00 83.38 168 HIS A O 1
ATOM 1237 N N . THR A 1 169 ? 10.683 -5.639 1.190 1.00 86.44 169 THR A N 1
ATOM 1238 C CA . THR A 1 169 ? 10.356 -4.471 0.359 1.00 86.44 169 THR A CA 1
ATOM 1239 C C . THR A 1 169 ? 11.145 -3.220 0.748 1.00 86.44 169 THR A C 1
ATOM 1241 O O . THR A 1 169 ? 11.578 -2.473 -0.125 1.00 86.44 169 THR A O 1
ATOM 1244 N N . GLY A 1 170 ? 11.457 -3.030 2.034 1.00 86.38 170 GLY A N 1
ATOM 1245 C CA . GLY A 1 170 ? 12.358 -1.966 2.482 1.00 86.38 170 GLY A CA 1
ATOM 1246 C C . GLY A 1 170 ? 13.793 -2.115 1.953 1.00 86.38 170 GLY A C 1
ATOM 1247 O O . GLY A 1 170 ? 14.406 -1.121 1.564 1.00 86.38 170 GLY A O 1
ATOM 1248 N N . ILE A 1 171 ? 14.334 -3.336 1.894 1.00 87.00 171 ILE A N 1
ATOM 1249 C CA . ILE A 1 171 ? 15.660 -3.592 1.302 1.00 87.00 171 ILE A CA 1
ATOM 1250 C C . ILE A 1 171 ? 15.596 -3.475 -0.219 1.00 87.00 171 ILE A C 1
ATOM 1252 O O . ILE A 1 171 ? 16.480 -2.869 -0.813 1.00 87.00 171 ILE A O 1
ATOM 1256 N N . ALA A 1 172 ? 14.544 -3.996 -0.844 1.00 90.19 172 ALA A N 1
ATOM 1257 C CA . ALA A 1 172 ? 14.332 -3.914 -2.280 1.00 90.19 172 ALA A CA 1
ATOM 1258 C C . ALA A 1 172 ? 14.333 -2.458 -2.756 1.00 90.19 172 ALA A C 1
ATOM 1260 O O . ALA A 1 172 ? 15.128 -2.099 -3.616 1.00 90.19 172 ALA A O 1
ATOM 1261 N N . TYR A 1 173 ? 13.547 -1.588 -2.118 1.00 89.94 173 TYR A N 1
ATOM 1262 C CA . TYR A 1 173 ? 13.557 -0.155 -2.413 1.00 89.94 173 TYR A CA 1
ATOM 1263 C C . TYR A 1 173 ? 14.922 0.506 -2.209 1.00 89.94 173 TYR A C 1
ATOM 1265 O O . TYR A 1 173 ? 15.267 1.431 -2.936 1.00 89.94 173 TYR A O 1
ATOM 1273 N N . TYR A 1 174 ? 15.711 0.046 -1.242 1.00 87.44 174 TYR A N 1
ATOM 1274 C CA . TYR A 1 174 ? 17.073 0.545 -1.071 1.00 87.44 174 TYR A CA 1
ATOM 1275 C C . TYR A 1 174 ? 18.014 0.074 -2.189 1.00 87.44 174 TYR A C 1
ATOM 1277 O O . TYR A 1 174 ? 18.918 0.802 -2.588 1.00 87.44 174 TYR A O 1
ATOM 1285 N N . ASN A 1 175 ? 17.813 -1.151 -2.671 1.00 90.31 175 ASN A N 1
ATOM 1286 C CA . ASN A 1 175 ? 18.617 -1.761 -3.720 1.00 90.31 175 ASN A CA 1
ATOM 1287 C C . ASN A 1 175 ? 18.288 -1.214 -5.115 1.00 90.31 175 ASN A C 1
ATOM 1289 O O . ASN A 1 175 ? 19.131 -1.328 -6.005 1.00 90.31 175 ASN A O 1
ATOM 1293 N N . ILE A 1 176 ? 17.113 -0.606 -5.310 1.00 91.12 176 ILE A N 1
ATOM 1294 C CA . ILE A 1 176 ? 16.837 0.194 -6.506 1.00 91.12 176 ILE A CA 1
ATOM 1295 C C . ILE A 1 176 ? 17.758 1.409 -6.492 1.00 91.12 176 ILE A C 1
ATOM 1297 O O . ILE A 1 176 ? 17.829 2.132 -5.496 1.00 91.12 176 ILE A O 1
ATOM 1301 N N . ASP A 1 177 ? 18.463 1.637 -7.598 1.00 89.25 177 ASP A N 1
ATOM 1302 C CA . ASP A 1 177 ? 19.352 2.783 -7.723 1.00 89.25 177 ASP A CA 1
ATOM 1303 C C . ASP A 1 177 ? 18.560 4.081 -7.541 1.00 89.25 177 ASP A C 1
ATOM 1305 O O . ASP A 1 177 ? 17.686 4.420 -8.343 1.00 89.25 177 ASP A O 1
ATOM 1309 N N . SER A 1 178 ? 18.906 4.822 -6.485 1.00 84.44 178 SER A N 1
ATOM 1310 C CA . SER A 1 178 ? 18.256 6.079 -6.134 1.00 84.44 178 SER A CA 1
ATOM 1311 C C . SER A 1 178 ? 18.303 7.143 -7.234 1.00 8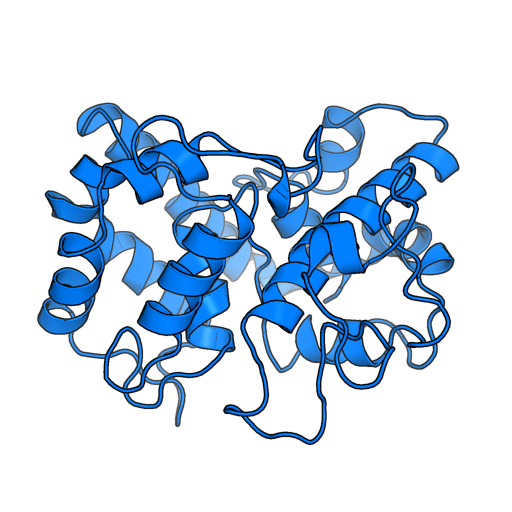4.44 178 SER A C 1
ATOM 1313 O O . SER A 1 178 ? 17.453 8.029 -7.245 1.00 84.44 178 SER A O 1
ATOM 1315 N N . ALA A 1 179 ? 19.271 7.062 -8.155 1.00 86.31 179 ALA A N 1
ATOM 1316 C CA . ALA A 1 179 ? 19.361 7.949 -9.314 1.00 86.31 179 ALA A CA 1
ATOM 1317 C C . ALA A 1 179 ? 18.325 7.626 -10.404 1.00 86.31 179 ALA A C 1
ATOM 1319 O O . ALA A 1 179 ? 18.159 8.410 -11.330 1.00 86.31 179 ALA A O 1
ATOM 1320 N N . THR A 1 180 ? 17.644 6.482 -10.296 1.00 89.25 180 THR A N 1
ATOM 1321 C CA . THR A 1 180 ? 16.651 5.992 -11.265 1.00 89.25 180 THR A CA 1
ATOM 1322 C C . THR A 1 180 ? 15.223 6.026 -10.729 1.00 89.25 180 THR A C 1
ATOM 1324 O O . THR A 1 180 ? 14.325 5.474 -11.359 1.00 89.25 180 THR A O 1
ATOM 1327 N N . TYR A 1 181 ? 14.996 6.641 -9.560 1.00 87.25 181 TYR A N 1
ATOM 1328 C CA . TYR A 1 181 ? 13.646 6.918 -9.073 1.00 87.25 181 TYR A CA 1
ATOM 1329 C C . TYR A 1 181 ? 13.014 8.046 -9.883 1.00 87.25 181 TYR A C 1
ATOM 1331 O O . TYR A 1 181 ? 12.879 9.172 -9.406 1.00 87.25 181 TYR A O 1
ATOM 1339 N N . ASP A 1 182 ? 12.616 7.718 -11.105 1.00 85.81 182 ASP A N 1
ATOM 1340 C CA . ASP A 1 182 ? 11.791 8.578 -11.936 1.00 85.81 182 ASP A CA 1
ATOM 1341 C C . ASP A 1 182 ? 10.356 8.580 -11.402 1.00 85.81 182 ASP A C 1
ATOM 1343 O O . ASP A 1 182 ? 9.860 7.603 -10.828 1.00 85.81 182 ASP A O 1
ATOM 1347 N N . GLN A 1 183 ? 9.706 9.728 -11.529 1.00 86.25 183 GLN A N 1
ATOM 1348 C CA . GLN A 1 183 ? 8.323 9.912 -11.122 1.00 86.25 183 GLN A CA 1
ATOM 1349 C C . GLN A 1 183 ? 7.352 9.115 -12.015 1.00 86.25 183 GLN A C 1
ATOM 1351 O O . GLN A 1 183 ? 7.704 8.798 -13.154 1.00 86.25 183 GLN A O 1
ATOM 1356 N N . PRO A 1 184 ? 6.118 8.826 -11.544 1.00 88.38 184 PRO A N 1
ATOM 1357 C CA . PRO A 1 184 ? 5.058 8.264 -12.381 1.00 88.38 184 PRO A CA 1
ATOM 1358 C C . PRO A 1 184 ? 4.952 8.938 -13.757 1.00 88.38 184 PRO A C 1
ATOM 1360 O O . PRO A 1 184 ? 5.151 10.148 -13.886 1.00 88.38 184 PRO A O 1
ATOM 1363 N N . LEU A 1 185 ? 4.637 8.162 -14.792 1.00 84.06 185 LEU A N 1
ATOM 1364 C CA . LEU A 1 185 ? 4.543 8.656 -16.163 1.00 84.06 185 LEU A CA 1
ATOM 1365 C C . LEU A 1 185 ? 3.464 9.740 -16.264 1.00 84.06 185 LEU A C 1
ATOM 1367 O O . LEU A 1 185 ? 2.373 9.616 -15.714 1.00 84.06 185 LEU A O 1
ATOM 1371 N N . GLY A 1 186 ? 3.776 10.824 -16.975 1.00 78.06 186 GLY A N 1
ATOM 1372 C CA . GLY A 1 186 ? 2.891 11.991 -17.070 1.00 78.06 186 GLY A CA 1
ATOM 1373 C C . GLY A 1 186 ? 2.894 12.884 -15.824 1.00 78.06 186 GLY A C 1
ATOM 1374 O O . GLY A 1 186 ? 2.165 13.876 -15.779 1.00 78.06 186 GLY A O 1
ATOM 1375 N N . LEU A 1 187 ? 3.719 12.567 -14.822 1.00 80.25 187 LEU A N 1
ATOM 1376 C CA . LEU A 1 187 ? 4.053 13.473 -13.735 1.00 80.25 187 LEU A CA 1
ATOM 1377 C C . LEU A 1 187 ? 5.336 14.236 -14.097 1.00 80.25 187 LEU A C 1
ATOM 1379 O O . LEU A 1 187 ? 6.360 13.639 -14.419 1.00 80.25 187 LEU A O 1
ATOM 1383 N N . ASP A 1 188 ? 5.307 15.563 -14.008 1.00 80.31 188 ASP A N 1
ATOM 1384 C CA . ASP A 1 188 ? 6.488 16.379 -14.338 1.00 80.31 188 ASP A CA 1
ATOM 1385 C C . ASP A 1 188 ? 7.506 16.445 -13.188 1.00 80.31 188 ASP A C 1
ATOM 1387 O O . ASP A 1 188 ? 8.671 16.767 -13.402 1.00 80.31 188 ASP A O 1
ATOM 1391 N N . SER A 1 189 ? 7.081 16.174 -11.944 1.00 85.56 189 SER A N 1
ATOM 1392 C CA . SER A 1 189 ? 7.966 16.207 -10.774 1.00 85.56 189 SER A CA 1
ATOM 1393 C C . SER A 1 189 ? 7.418 15.440 -9.573 1.00 85.56 189 SER A C 1
ATOM 1395 O O . SER A 1 189 ? 6.223 15.480 -9.276 1.00 85.56 189 SER A O 1
ATOM 1397 N N . TRP A 1 190 ? 8.311 14.821 -8.797 1.00 86.25 190 TRP A N 1
ATOM 1398 C CA . TRP A 1 190 ? 7.968 14.135 -7.546 1.00 86.25 190 TRP A CA 1
ATOM 1399 C C . TRP A 1 190 ? 7.282 15.016 -6.498 1.00 86.25 190 TRP A C 1
ATOM 1401 O O . TRP A 1 190 ? 6.524 14.491 -5.684 1.00 86.25 190 TRP A O 1
ATOM 1411 N N . ALA A 1 191 ? 7.495 16.335 -6.512 1.00 84.12 191 ALA A N 1
ATOM 1412 C CA . ALA A 1 191 ? 6.806 17.261 -5.609 1.00 84.12 191 ALA A CA 1
ATOM 1413 C C . ALA A 1 191 ? 5.276 17.156 -5.745 1.00 84.12 191 ALA A C 1
ATOM 1415 O O . ALA A 1 191 ? 4.554 17.221 -4.752 1.00 84.12 191 ALA A O 1
ATOM 1416 N N . ARG A 1 192 ? 4.776 16.857 -6.954 1.00 81.88 192 ARG A N 1
ATOM 1417 C CA . ARG A 1 192 ? 3.348 16.595 -7.199 1.00 81.88 192 ARG A CA 1
ATOM 1418 C C . ARG A 1 192 ? 2.856 15.296 -6.558 1.00 81.88 192 ARG A C 1
ATOM 1420 O O . ARG A 1 192 ? 1.655 15.092 -6.488 1.00 81.88 192 ARG A O 1
ATOM 1427 N N . TRP A 1 193 ? 3.745 14.419 -6.099 1.00 84.25 193 TRP A N 1
ATOM 1428 C CA . TRP A 1 193 ? 3.393 13.158 -5.449 1.00 84.25 193 TRP A CA 1
ATOM 1429 C C . TRP A 1 193 ? 3.624 13.174 -3.936 1.00 84.25 193 TRP A C 1
ATOM 1431 O O . TRP A 1 193 ? 2.756 12.757 -3.172 1.00 84.25 193 TRP A O 1
ATOM 1441 N N . VAL A 1 194 ? 4.790 13.659 -3.496 1.00 79.56 194 VAL A N 1
ATOM 1442 C CA . VAL A 1 194 ? 5.225 13.611 -2.088 1.00 79.56 194 VAL A CA 1
ATOM 1443 C C . VAL A 1 194 ? 5.178 14.964 -1.374 1.00 79.56 194 VAL A C 1
ATOM 1445 O O . VAL A 1 194 ? 5.382 15.004 -0.167 1.00 79.56 194 VAL A O 1
ATOM 1448 N N . GLY A 1 195 ? 4.913 16.069 -2.079 1.00 69.56 195 GLY A N 1
ATOM 1449 C CA . GLY A 1 195 ? 5.035 17.434 -1.554 1.00 69.56 195 GLY A CA 1
ATOM 1450 C C . GLY A 1 195 ? 6.466 17.962 -1.670 1.00 69.56 195 GLY A C 1
ATOM 1451 O O . GLY A 1 195 ? 6.731 18.826 -2.499 1.00 69.56 195 GLY A O 1
ATOM 1452 N N . GLU A 1 196 ? 7.403 17.396 -0.905 1.00 67.75 196 GLU A N 1
ATOM 1453 C CA . GLU A 1 196 ? 8.825 17.768 -0.957 1.00 67.75 196 GLU A CA 1
ATOM 1454 C C . GLU A 1 196 ? 9.737 16.530 -0.820 1.00 67.75 196 GLU A C 1
ATOM 1456 O O . GLU A 1 196 ? 9.598 15.761 0.137 1.00 67.75 196 GLU A O 1
ATOM 1461 N N . PRO A 1 197 ? 10.664 16.285 -1.768 1.00 69.19 197 PRO A N 1
ATOM 1462 C CA . PRO A 1 197 ? 11.650 15.211 -1.654 1.00 69.19 197 PRO A CA 1
ATOM 1463 C C . PRO A 1 197 ? 12.658 15.440 -0.518 1.00 69.19 197 PRO A C 1
ATOM 1465 O O . PRO A 1 197 ? 13.168 16.542 -0.329 1.00 69.19 197 PRO A O 1
ATOM 1468 N N . ILE A 1 198 ? 13.053 14.371 0.176 1.00 64.25 198 ILE A N 1
ATOM 1469 C CA . ILE A 1 198 ? 14.088 14.440 1.218 1.00 64.25 198 ILE A CA 1
ATOM 1470 C C . ILE A 1 198 ? 15.461 14.607 0.548 1.00 64.25 198 ILE A C 1
ATOM 1472 O O . ILE A 1 198 ? 15.896 13.746 -0.213 1.00 64.25 198 ILE A O 1
ATOM 1476 N N . HIS A 1 199 ? 16.157 15.716 0.819 1.00 65.94 199 HIS A N 1
ATOM 1477 C CA . HIS A 1 199 ? 17.454 16.052 0.202 1.00 65.94 199 HIS A CA 1
ATOM 1478 C C . HIS A 1 199 ? 17.434 16.042 -1.340 1.00 65.94 199 HIS A C 1
ATOM 1480 O O . HIS A 1 199 ? 18.412 15.651 -1.979 1.00 65.94 199 HIS A O 1
ATOM 1486 N N . GLY A 1 200 ? 16.305 16.421 -1.949 1.00 66.75 200 GLY A N 1
ATOM 1487 C CA . GLY A 1 200 ? 16.155 16.456 -3.408 1.00 66.75 200 GLY A CA 1
ATOM 1488 C C . GLY A 1 200 ? 16.115 15.080 -4.082 1.00 66.75 200 GLY A C 1
ATOM 1489 O O . GLY A 1 200 ? 16.074 15.013 -5.307 1.00 66.75 200 GLY A O 1
ATOM 1490 N N . LYS A 1 201 ? 16.107 13.981 -3.314 1.00 68.25 201 LYS A N 1
ATOM 1491 C CA . LYS A 1 201 ? 16.036 12.615 -3.840 1.00 68.25 201 LYS A CA 1
ATOM 1492 C C . LYS A 1 201 ? 14.811 11.902 -3.295 1.00 68.25 201 LYS A C 1
ATOM 1494 O O . LYS A 1 201 ? 14.573 11.862 -2.089 1.00 68.25 201 LYS A O 1
ATOM 1499 N N . VAL A 1 202 ? 14.049 11.280 -4.185 1.00 73.12 202 VAL A N 1
ATOM 1500 C CA . VAL A 1 202 ? 12.997 10.359 -3.766 1.00 73.12 202 VAL A CA 1
ATOM 1501 C C . VAL A 1 202 ? 13.625 8.994 -3.567 1.00 73.12 202 VAL A C 1
ATOM 1503 O O . VAL A 1 202 ? 14.029 8.338 -4.514 1.00 73.12 202 VAL A O 1
ATOM 1506 N N . ASN A 1 203 ? 13.741 8.581 -2.309 1.00 73.00 203 ASN A N 1
ATOM 1507 C CA . ASN A 1 203 ? 14.036 7.203 -1.963 1.00 73.00 203 ASN A CA 1
ATOM 1508 C C . ASN A 1 203 ? 13.009 6.750 -0.919 1.00 73.00 203 ASN A C 1
ATOM 1510 O O . ASN A 1 203 ? 13.033 7.260 0.208 1.00 73.00 203 ASN A O 1
ATOM 1514 N N . PRO A 1 204 ? 12.105 5.815 -1.265 1.00 78.81 204 PRO A N 1
ATOM 1515 C CA . PRO A 1 204 ? 11.136 5.300 -0.313 1.00 78.81 204 PRO A CA 1
ATOM 1516 C C . PRO A 1 204 ? 11.795 4.508 0.824 1.00 78.81 204 PRO A C 1
ATOM 1518 O O . PRO A 1 204 ? 11.132 4.278 1.824 1.00 78.81 204 PRO A O 1
ATOM 1521 N N . SER A 1 205 ? 13.080 4.131 0.731 1.00 78.69 205 SER A N 1
ATOM 1522 C CA . SER A 1 205 ? 13.815 3.423 1.784 1.00 78.69 205 SER A CA 1
ATOM 1523 C C . SER A 1 205 ? 15.014 4.207 2.352 1.00 78.69 205 SER A C 1
ATOM 1525 O O . SER A 1 205 ? 16.022 4.404 1.678 1.00 78.69 205 SER A O 1
ATOM 1527 N N . PRO A 1 206 ? 14.994 4.585 3.639 1.00 58.06 206 PRO A N 1
ATOM 1528 C CA . PRO A 1 206 ? 16.086 5.237 4.349 1.00 58.06 206 PRO A CA 1
ATOM 1529 C C . PRO A 1 206 ? 17.024 4.253 5.064 1.00 58.06 206 PRO A C 1
ATOM 1531 O O . PRO A 1 206 ? 17.331 4.477 6.237 1.00 58.06 206 PRO A O 1
ATOM 1534 N N . ARG A 1 207 ? 17.452 3.133 4.455 1.00 62.69 207 ARG A N 1
ATOM 1535 C CA . ARG A 1 207 ? 18.364 2.174 5.128 1.00 62.69 207 ARG A CA 1
ATOM 1536 C C . ARG A 1 207 ? 19.518 2.934 5.812 1.00 62.69 207 ARG A C 1
ATOM 1538 O O . ARG A 1 207 ? 20.341 3.541 5.141 1.00 62.69 207 ARG A O 1
ATOM 1545 N N . GLY A 1 208 ? 19.532 2.922 7.150 1.00 45.16 208 GLY A N 1
ATOM 1546 C CA . GLY A 1 208 ? 20.468 3.699 7.979 1.00 45.16 208 GLY A CA 1
ATOM 1547 C C . GLY A 1 208 ? 19.824 4.632 9.017 1.00 45.16 208 GLY A C 1
ATOM 1548 O O . GLY A 1 208 ? 20.437 4.880 10.047 1.00 45.16 208 GLY A O 1
ATOM 1549 N N . ALA A 1 209 ? 18.573 5.075 8.840 1.00 53.09 209 ALA A N 1
ATOM 1550 C CA . ALA A 1 209 ? 17.934 6.046 9.749 1.00 53.09 209 ALA A CA 1
ATOM 1551 C C . ALA A 1 209 ? 17.158 5.423 10.940 1.00 53.09 209 ALA A C 1
ATOM 1553 O O . ALA A 1 209 ? 16.457 6.111 11.684 1.00 53.09 209 ALA A O 1
ATOM 1554 N N . GLY A 1 210 ? 17.252 4.101 11.132 1.00 57.59 210 GLY A N 1
ATOM 1555 C CA . GLY A 1 210 ? 16.500 3.371 12.162 1.00 57.59 210 GLY A CA 1
ATOM 1556 C C . GLY A 1 210 ? 14.974 3.368 11.940 1.00 57.59 210 GLY A C 1
ATOM 1557 O O . GLY A 1 210 ? 14.455 3.888 10.956 1.00 57.59 210 GLY A O 1
ATOM 1558 N N . ARG A 1 211 ? 14.213 2.760 12.865 1.00 58.31 211 ARG A N 1
ATOM 1559 C CA . ARG A 1 211 ? 12.744 2.580 12.734 1.00 58.31 211 ARG A CA 1
ATOM 1560 C C . ARG A 1 211 ? 11.938 3.887 12.742 1.00 58.31 211 ARG A C 1
ATOM 1562 O O . ARG A 1 211 ? 10.809 3.891 12.263 1.00 58.31 211 ARG A O 1
ATOM 1569 N N . LYS A 1 212 ? 12.509 4.962 13.294 1.00 60.53 212 LYS A N 1
ATOM 1570 C CA . LYS A 1 212 ? 11.897 6.300 13.382 1.00 60.53 212 LYS A CA 1
ATOM 1571 C C . LYS A 1 212 ? 12.266 7.212 12.208 1.00 60.53 212 LYS A C 1
ATOM 1573 O O . LYS A 1 212 ? 11.653 8.258 12.052 1.00 60.53 212 LYS A O 1
ATOM 1578 N N . GLY A 1 213 ? 13.250 6.824 11.396 1.00 64.38 213 GLY A N 1
ATOM 1579 C CA . GLY A 1 213 ? 13.700 7.624 10.258 1.00 64.38 213 GLY A CA 1
ATOM 1580 C C . GLY A 1 213 ? 12.774 7.570 9.045 1.00 64.38 213 GLY A C 1
ATOM 1581 O O . GLY A 1 213 ? 12.908 8.395 8.150 1.00 64.38 213 GLY A O 1
ATOM 1582 N N . TRP A 1 214 ? 11.838 6.616 9.016 1.00 75.62 214 TRP A N 1
ATOM 1583 C CA . TRP A 1 214 ? 10.836 6.517 7.961 1.00 75.62 214 TRP A CA 1
ATOM 1584 C C . TRP A 1 214 ? 9.693 7.514 8.173 1.00 75.62 214 TRP A C 1
ATOM 1586 O O . TRP A 1 214 ? 8.879 7.352 9.088 1.00 75.62 214 TRP A O 1
ATOM 1596 N N . GLN A 1 215 ? 9.597 8.506 7.295 1.00 79.62 215 GLN A N 1
ATOM 1597 C CA . GLN A 1 215 ? 8.576 9.549 7.341 1.00 79.62 215 GLN A CA 1
ATOM 1598 C C . GLN A 1 215 ? 7.407 9.265 6.393 1.00 79.62 215 GLN A C 1
ATOM 1600 O O . GLN A 1 215 ? 7.520 8.496 5.439 1.00 79.62 215 GLN A O 1
ATOM 1605 N N . TRP A 1 216 ? 6.282 9.943 6.622 1.00 86.25 216 TRP A N 1
ATOM 1606 C CA . TRP A 1 216 ? 5.087 9.818 5.784 1.00 86.25 216 TRP A CA 1
ATOM 1607 C C . TRP A 1 216 ? 5.367 10.110 4.296 1.00 86.25 216 TRP A C 1
ATOM 1609 O O . TRP A 1 216 ? 4.817 9.434 3.431 1.00 86.25 216 TRP A O 1
ATOM 1619 N N . HIS A 1 217 ? 6.281 11.038 3.980 1.00 86.12 217 HIS A N 1
ATOM 1620 C CA . HIS A 1 217 ? 6.679 11.349 2.601 1.00 86.12 217 HIS A CA 1
ATOM 1621 C C . HIS A 1 217 ? 7.290 10.137 1.876 1.00 86.12 217 HIS A C 1
ATOM 1623 O O . HIS A 1 217 ? 7.092 9.967 0.678 1.00 86.12 217 HIS A O 1
ATOM 1629 N N . GLN A 1 218 ? 8.007 9.262 2.590 1.00 87.06 218 GLN A N 1
ATOM 1630 C CA . GLN A 1 218 ? 8.603 8.048 2.016 1.00 87.06 218 GLN A CA 1
ATOM 1631 C C . GLN A 1 218 ? 7.560 6.960 1.782 1.00 87.06 218 GLN A C 1
ATOM 1633 O O . GLN A 1 218 ? 7.641 6.228 0.799 1.00 87.06 218 GLN A O 1
ATOM 1638 N N . PHE A 1 219 ? 6.540 6.889 2.638 1.00 89.62 219 PHE A N 1
ATOM 1639 C CA . PHE A 1 219 ? 5.370 6.063 2.363 1.00 89.62 219 PHE A CA 1
ATOM 1640 C C . PHE A 1 219 ? 4.627 6.559 1.113 1.00 89.62 219 PHE A C 1
ATOM 1642 O O . PHE A 1 219 ? 4.318 5.759 0.233 1.00 89.62 219 PHE A O 1
ATOM 1649 N N . MET A 1 220 ? 4.430 7.875 0.973 1.00 89.81 220 MET A N 1
ATOM 1650 C CA . MET A 1 220 ? 3.857 8.471 -0.242 1.00 89.81 220 MET A CA 1
ATOM 1651 C C . MET A 1 220 ? 4.716 8.195 -1.481 1.00 89.81 220 MET A C 1
ATOM 1653 O O . MET A 1 220 ? 4.186 7.819 -2.526 1.00 89.81 220 MET A O 1
ATOM 1657 N N . ALA A 1 221 ? 6.043 8.307 -1.359 1.00 90.12 221 ALA A N 1
ATOM 1658 C CA . ALA A 1 221 ? 6.978 7.934 -2.415 1.00 90.12 221 ALA A CA 1
ATOM 1659 C C . ALA A 1 221 ? 6.791 6.470 -2.822 1.00 90.12 221 ALA A C 1
ATOM 1661 O O . ALA A 1 221 ? 6.698 6.177 -4.008 1.00 90.12 221 ALA A O 1
ATOM 1662 N N . ALA A 1 222 ? 6.663 5.559 -1.851 1.00 91.69 222 ALA A N 1
ATOM 1663 C CA . ALA A 1 222 ? 6.439 4.146 -2.127 1.00 91.69 222 ALA A CA 1
ATOM 1664 C C . ALA A 1 222 ? 5.141 3.929 -2.920 1.00 91.69 222 ALA A C 1
ATOM 1666 O O . ALA A 1 222 ? 5.170 3.200 -3.907 1.00 91.69 222 ALA A O 1
ATOM 1667 N N . VAL A 1 223 ? 4.031 4.595 -2.570 1.00 94.00 223 VAL A N 1
ATOM 1668 C CA . VAL A 1 223 ? 2.778 4.536 -3.356 1.00 94.00 223 VAL A CA 1
ATOM 1669 C C . VAL A 1 223 ? 3.034 4.918 -4.823 1.00 94.00 223 VAL A C 1
ATOM 1671 O O . VAL A 1 223 ? 2.603 4.206 -5.729 1.00 94.00 223 VAL A O 1
ATOM 1674 N N . GLY A 1 224 ? 3.795 5.990 -5.063 1.00 93.19 224 GLY A N 1
ATOM 1675 C CA . GLY A 1 224 ? 4.117 6.463 -6.416 1.00 93.19 224 GLY A CA 1
ATOM 1676 C C . GLY A 1 224 ? 5.037 5.525 -7.176 1.00 93.19 224 GLY A C 1
ATOM 1677 O O . GLY A 1 224 ? 4.779 5.214 -8.331 1.00 93.19 224 GLY A O 1
ATOM 1678 N N . VAL A 1 225 ? 6.058 4.992 -6.511 1.00 93.25 225 VAL A N 1
ATOM 1679 C CA . VAL A 1 225 ? 6.959 3.989 -7.092 1.00 93.25 225 VAL A CA 1
ATOM 1680 C C . VAL A 1 225 ? 6.194 2.726 -7.488 1.00 93.25 225 VAL A C 1
ATOM 1682 O O . VAL A 1 225 ? 6.466 2.161 -8.543 1.00 93.25 225 VAL A O 1
ATOM 1685 N N . ASN A 1 226 ? 5.211 2.288 -6.693 1.00 95.00 226 ASN A N 1
ATOM 1686 C CA . ASN A 1 226 ? 4.370 1.144 -7.059 1.00 95.00 226 ASN A CA 1
ATOM 1687 C C . ASN A 1 226 ? 3.565 1.430 -8.335 1.00 95.00 226 ASN A C 1
ATOM 1689 O O . ASN A 1 226 ? 3.512 0.594 -9.234 1.00 95.00 226 ASN A O 1
ATOM 1693 N N . GLN A 1 227 ? 2.973 2.620 -8.442 1.00 95.31 227 GLN A N 1
ATOM 1694 C CA . GLN A 1 227 ? 2.307 3.034 -9.674 1.00 95.31 227 GLN A CA 1
ATOM 1695 C C . GLN A 1 227 ? 3.283 3.079 -10.856 1.00 95.31 227 GLN A C 1
ATOM 1697 O O . GLN A 1 227 ? 2.974 2.528 -11.909 1.00 95.31 227 GLN A O 1
ATOM 1702 N N . HIS A 1 228 ? 4.472 3.649 -10.677 1.00 95.19 228 HIS A N 1
ATOM 1703 C CA . HIS A 1 228 ? 5.440 3.771 -11.759 1.00 95.19 228 HIS A CA 1
ATOM 1704 C C . HIS A 1 228 ? 5.957 2.413 -12.247 1.00 95.19 228 HIS A C 1
ATOM 1706 O O . HIS A 1 228 ? 6.063 2.184 -13.447 1.00 95.19 228 HIS A O 1
ATOM 1712 N N . ILE A 1 229 ? 6.199 1.458 -11.343 1.00 96.44 229 ILE A N 1
ATOM 1713 C CA . ILE A 1 229 ? 6.543 0.077 -11.722 1.00 96.44 229 ILE A CA 1
ATOM 1714 C C . ILE A 1 229 ? 5.425 -0.547 -12.570 1.00 96.44 229 ILE A C 1
ATOM 1716 O O . ILE A 1 229 ? 5.714 -1.205 -13.570 1.00 96.44 229 ILE A O 1
ATOM 1720 N N . TYR A 1 230 ? 4.157 -0.332 -12.202 1.00 97.31 230 TYR A N 1
ATOM 1721 C CA . TYR A 1 230 ? 3.020 -0.773 -13.012 1.00 97.31 230 TYR A CA 1
ATOM 1722 C C . TYR A 1 230 ? 3.002 -0.100 -14.392 1.00 97.31 230 TYR A C 1
ATOM 1724 O O . TYR A 1 230 ? 2.835 -0.781 -15.401 1.00 97.31 230 TYR A O 1
ATOM 1732 N N . GLU A 1 231 ? 3.208 1.213 -14.462 1.00 96.75 231 GLU A N 1
ATOM 1733 C CA . GLU A 1 231 ? 3.232 1.974 -15.717 1.00 96.75 231 GLU A CA 1
ATOM 1734 C C . GLU A 1 231 ? 4.375 1.534 -16.641 1.00 96.75 231 GLU A C 1
ATOM 1736 O O . GLU A 1 231 ? 4.157 1.291 -17.828 1.00 96.75 231 GLU A O 1
ATOM 1741 N N . LEU A 1 232 ? 5.581 1.349 -16.100 1.00 97.00 232 LEU A N 1
ATOM 1742 C CA . LEU A 1 232 ? 6.721 0.809 -16.839 1.00 97.00 232 LEU A CA 1
ATOM 1743 C C . LEU A 1 232 ? 6.437 -0.609 -17.344 1.00 97.00 232 LEU A C 1
ATOM 1745 O O . LEU A 1 232 ? 6.784 -0.944 -18.478 1.00 97.00 232 LEU A O 1
ATOM 1749 N N . TRP A 1 233 ? 5.766 -1.437 -16.536 1.00 97.50 233 TRP A N 1
ATOM 1750 C CA . TRP A 1 233 ? 5.322 -2.754 -16.979 1.00 97.50 233 TRP A CA 1
ATOM 1751 C C . TRP A 1 233 ? 4.306 -2.659 -18.123 1.00 97.50 233 TRP A C 1
ATOM 1753 O O . TRP A 1 233 ? 4.439 -3.401 -19.095 1.00 97.50 233 TRP A O 1
ATOM 1763 N N . GLN A 1 234 ? 3.336 -1.738 -18.060 1.00 97.38 234 GLN A N 1
ATOM 1764 C CA . GLN A 1 234 ? 2.393 -1.503 -19.160 1.00 97.38 234 GLN A CA 1
ATOM 1765 C C . GLN A 1 234 ? 3.148 -1.158 -20.446 1.00 97.38 234 GLN A C 1
ATOM 1767 O O . GLN A 1 234 ? 2.954 -1.829 -21.457 1.00 97.38 234 GLN A O 1
ATOM 1772 N N . VAL A 1 235 ? 4.068 -0.190 -20.398 1.00 95.50 235 VAL A N 1
ATOM 1773 C CA . VAL A 1 235 ? 4.875 0.218 -21.561 1.00 95.50 235 VAL A CA 1
ATOM 1774 C C . VAL A 1 235 ? 5.664 -0.962 -22.133 1.00 95.50 235 VAL A C 1
ATOM 1776 O O . VAL A 1 235 ? 5.594 -1.225 -23.335 1.00 95.50 235 VAL A O 1
ATOM 1779 N N . ALA A 1 236 ? 6.351 -1.725 -21.280 1.00 95.50 236 ALA A N 1
ATOM 1780 C CA . ALA A 1 236 ? 7.140 -2.883 -21.701 1.00 95.50 236 ALA A CA 1
ATOM 1781 C C . ALA A 1 236 ? 6.294 -4.003 -22.340 1.00 95.50 236 ALA A C 1
ATOM 1783 O O . ALA A 1 236 ? 6.810 -4.777 -23.145 1.00 95.50 236 ALA A O 1
ATOM 1784 N N . ASN A 1 237 ? 4.997 -4.076 -22.018 1.00 96.19 237 ASN A N 1
ATOM 1785 C CA . ASN A 1 237 ? 4.087 -5.132 -22.470 1.00 96.19 237 ASN A CA 1
ATOM 1786 C C . ASN A 1 237 ? 3.016 -4.644 -23.461 1.00 96.19 237 ASN A C 1
ATOM 1788 O O . ASN A 1 237 ? 2.048 -5.360 -23.708 1.00 96.19 237 ASN A O 1
ATOM 1792 N N . ARG A 1 238 ? 3.193 -3.459 -24.068 1.00 96.50 238 ARG A N 1
ATOM 1793 C CA . ARG A 1 238 ? 2.255 -2.859 -25.044 1.00 96.50 238 ARG A CA 1
ATOM 1794 C C . ARG A 1 238 ? 0.867 -2.550 -24.460 1.00 96.50 238 ARG A C 1
ATOM 1796 O O . ARG A 1 238 ? -0.150 -2.721 -25.126 1.00 96.50 238 ARG A O 1
ATOM 1803 N N . SER A 1 239 ? 0.847 -2.075 -23.220 1.00 94.56 239 SER A N 1
ATOM 1804 C CA . SER A 1 239 ? -0.324 -1.573 -22.491 1.00 94.56 239 SER A CA 1
ATOM 1805 C C . SER A 1 239 ? -1.506 -2.551 -22.411 1.00 94.56 239 SER A C 1
ATOM 1807 O O . SER A 1 239 ? -2.624 -2.199 -22.790 1.00 94.56 239 SER A O 1
ATOM 1809 N N . PRO A 1 240 ? -1.309 -3.781 -21.902 1.00 95.75 240 PRO A N 1
ATOM 1810 C CA . PRO A 1 240 ? -2.357 -4.804 -21.876 1.00 95.75 240 PRO A CA 1
ATOM 1811 C C . PRO A 1 240 ? -3.438 -4.550 -20.803 1.00 95.75 240 PRO A C 1
ATOM 1813 O O . PRO A 1 240 ? -4.411 -5.296 -20.706 1.00 95.75 240 PRO A O 1
ATOM 1816 N N . GLY A 1 241 ? -3.284 -3.508 -19.982 1.00 95.62 241 GLY A N 1
ATOM 1817 C CA . GLY A 1 241 ? -4.249 -3.081 -18.975 1.00 95.62 241 GLY A CA 1
ATOM 1818 C C . GLY A 1 241 ? -4.061 -3.730 -17.602 1.00 95.62 241 GLY A C 1
ATOM 1819 O O . GLY A 1 241 ? -3.206 -4.595 -17.392 1.00 95.62 241 GLY A O 1
ATOM 1820 N N . LEU A 1 242 ? -4.869 -3.279 -16.636 1.00 94.88 242 LEU A N 1
ATOM 1821 C CA . LEU A 1 242 ? -4.764 -3.673 -15.227 1.00 94.88 242 LEU A CA 1
ATOM 1822 C C . LEU A 1 242 ? -4.983 -5.176 -15.017 1.00 94.88 242 LEU A C 1
ATOM 1824 O O . LEU A 1 242 ? -4.258 -5.791 -14.244 1.00 94.88 242 LEU A O 1
ATOM 1828 N N . GLN A 1 243 ? -5.950 -5.778 -15.714 1.00 94.69 243 GLN A N 1
ATOM 182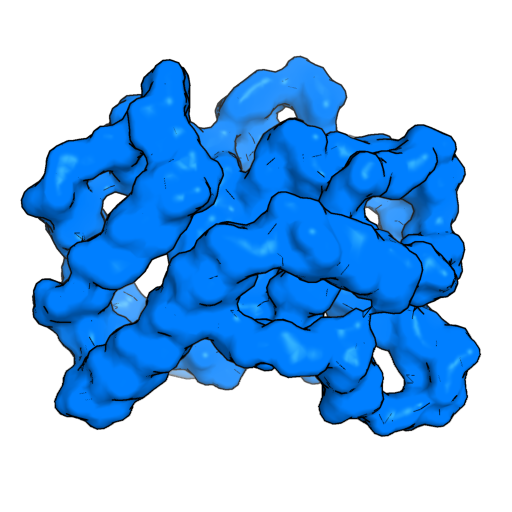9 C CA . GLN A 1 243 ? -6.266 -7.200 -15.538 1.00 94.69 243 GLN A CA 1
ATOM 1830 C C . GLN A 1 243 ? -5.086 -8.099 -15.915 1.00 94.69 243 GLN A C 1
ATOM 1832 O O . GLN A 1 243 ? -4.781 -9.042 -15.192 1.00 94.69 243 GLN A O 1
ATOM 1837 N N . ALA A 1 244 ? -4.361 -7.760 -16.985 1.00 95.75 244 ALA A N 1
ATOM 1838 C CA . ALA A 1 244 ? -3.155 -8.482 -17.372 1.00 95.75 244 ALA A CA 1
ATOM 1839 C C . ALA A 1 244 ? -2.037 -8.351 -16.322 1.00 95.75 244 ALA A C 1
ATOM 1841 O O . ALA A 1 244 ? -1.313 -9.311 -16.077 1.00 95.75 244 ALA A O 1
ATOM 1842 N N . PHE A 1 245 ? -1.920 -7.192 -15.663 1.00 96.56 245 PHE A N 1
ATOM 1843 C CA . PHE A 1 245 ? -0.959 -7.016 -14.571 1.00 96.56 245 PHE A CA 1
ATOM 1844 C C . PHE A 1 245 ? -1.335 -7.827 -13.330 1.00 96.56 245 PHE A C 1
ATOM 1846 O O . PHE A 1 245 ? -0.481 -8.467 -12.724 1.00 96.56 245 PHE A O 1
ATOM 1853 N N . LEU A 1 246 ? -2.616 -7.831 -12.951 1.00 94.69 246 LEU A N 1
ATOM 1854 C CA . LEU A 1 246 ? -3.094 -8.637 -11.825 1.00 94.69 246 LEU A CA 1
ATOM 1855 C C . LEU A 1 246 ? -2.922 -10.140 -12.099 1.00 94.69 246 LEU A C 1
ATOM 1857 O O . LEU A 1 246 ? -2.607 -10.890 -11.181 1.00 94.69 246 LEU A O 1
ATOM 1861 N N . ALA A 1 247 ? -3.034 -10.565 -13.361 1.00 94.50 247 ALA A N 1
ATOM 1862 C CA . ALA A 1 247 ? -2.807 -11.947 -13.776 1.00 94.50 247 ALA A CA 1
ATOM 1863 C C . ALA A 1 247 ? -1.350 -12.427 -13.618 1.00 94.50 247 ALA A C 1
ATOM 1865 O O . AL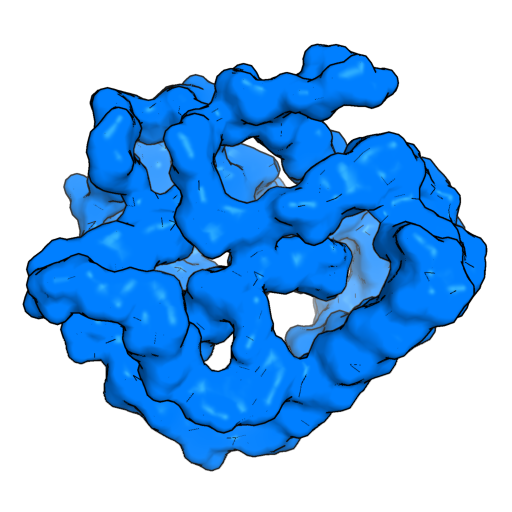A A 1 247 ? -1.105 -13.630 -13.708 1.00 94.50 247 ALA A O 1
ATOM 1866 N N . LEU A 1 248 ? -0.389 -11.533 -13.331 1.00 94.88 248 LEU A N 1
ATOM 1867 C CA . LEU A 1 248 ? 0.970 -11.932 -12.939 1.00 94.88 248 LEU A CA 1
ATOM 1868 C C . LEU A 1 248 ? 0.983 -12.781 -11.660 1.00 94.88 248 LEU A C 1
ATOM 1870 O O . LEU A 1 248 ? 1.928 -13.537 -11.438 1.00 94.88 248 LEU A O 1
ATOM 1874 N N . ASP A 1 249 ? -0.050 -12.664 -10.824 1.00 94.69 249 ASP A N 1
ATOM 1875 C CA . ASP A 1 249 ? -0.213 -13.460 -9.618 1.00 94.69 249 ASP A CA 1
ATOM 1876 C C . ASP A 1 249 ? -1.622 -14.069 -9.547 1.00 94.69 249 ASP A C 1
ATOM 1878 O O . ASP A 1 249 ? -2.564 -13.409 -9.106 1.00 94.69 249 ASP A O 1
ATOM 1882 N N . PRO A 1 250 ? -1.782 -15.352 -9.906 1.00 89.25 250 PRO A N 1
ATOM 1883 C CA . PRO A 1 250 ? -3.083 -16.017 -9.877 1.00 89.25 250 PRO A CA 1
ATOM 1884 C C . PRO A 1 250 ? -3.539 -16.397 -8.458 1.00 89.25 250 PRO A C 1
ATOM 1886 O O . PRO A 1 250 ? -4.578 -17.035 -8.292 1.00 89.25 250 PRO A O 1
ATOM 1889 N N . THR A 1 251 ? -2.762 -16.069 -7.421 1.00 90.31 251 THR A N 1
ATOM 1890 C CA . THR A 1 251 ? -3.092 -16.444 -6.044 1.00 90.31 251 THR A CA 1
ATOM 1891 C C . THR A 1 251 ? -4.381 -15.752 -5.578 1.00 90.31 251 THR A C 1
ATOM 1893 O O . THR A 1 251 ? -4.529 -14.541 -5.763 1.00 90.31 251 THR A O 1
ATOM 1896 N N . PRO A 1 252 ? -5.294 -16.467 -4.891 1.00 86.25 252 PRO A N 1
ATOM 1897 C CA . PRO A 1 252 ? -6.476 -15.855 -4.295 1.00 86.25 252 PRO A CA 1
ATOM 1898 C C . PRO A 1 252 ? -6.141 -14.681 -3.367 1.00 86.25 252 PRO A C 1
ATOM 1900 O O . PRO A 1 252 ? -5.139 -14.692 -2.651 1.00 86.25 252 PRO A O 1
ATOM 1903 N N . GLY A 1 253 ? -7.013 -13.673 -3.350 1.00 80.38 253 GLY A N 1
ATOM 1904 C CA . GLY A 1 253 ? -6.863 -12.490 -2.500 1.00 80.38 253 GLY A CA 1
ATOM 1905 C C . GLY A 1 253 ? -5.942 -11.407 -3.058 1.00 80.38 253 GLY A C 1
ATOM 1906 O O . GLY A 1 253 ? -5.932 -10.305 -2.513 1.00 80.38 253 GLY A O 1
ATOM 1907 N N . THR A 1 254 ? -5.218 -11.658 -4.152 1.00 81.44 254 THR A N 1
ATOM 1908 C CA . THR A 1 254 ? -4.467 -10.606 -4.840 1.00 81.44 254 THR A CA 1
ATOM 1909 C C . THR A 1 254 ? -5.430 -9.608 -5.474 1.00 81.44 254 THR A C 1
ATOM 1911 O O . THR A 1 254 ? -6.176 -9.926 -6.394 1.00 81.44 254 THR A O 1
ATOM 1914 N N . ASN A 1 255 ? -5.463 -8.396 -4.923 1.00 73.31 255 ASN A N 1
ATOM 1915 C CA . ASN A 1 255 ? -6.552 -7.443 -5.140 1.00 73.31 255 ASN A CA 1
ATOM 1916 C C . ASN A 1 255 ? -6.095 -6.061 -5.633 1.00 73.31 255 ASN A C 1
ATOM 1918 O O . ASN A 1 255 ? -6.927 -5.159 -5.738 1.00 73.31 255 ASN A O 1
ATOM 1922 N N . GLY A 1 256 ? -4.806 -5.876 -5.933 1.00 91.31 256 GLY A N 1
ATOM 1923 C CA . GLY A 1 256 ? -4.275 -4.593 -6.386 1.00 91.31 256 GLY A CA 1
ATOM 1924 C C . GLY A 1 256 ? -2.786 -4.610 -6.725 1.00 91.31 256 GLY A C 1
ATOM 1925 O O . GLY A 1 256 ? -2.058 -5.544 -6.382 1.00 91.31 256 GLY A O 1
ATOM 1926 N N . ILE A 1 257 ? -2.340 -3.532 -7.379 1.00 96.69 257 ILE A N 1
ATOM 1927 C CA . ILE A 1 257 ? -0.955 -3.330 -7.840 1.00 96.69 257 ILE A CA 1
ATOM 1928 C C . ILE A 1 257 ? 0.057 -3.484 -6.698 1.00 96.69 257 ILE A C 1
ATOM 1930 O O . ILE A 1 257 ? 1.083 -4.139 -6.852 1.00 96.69 257 ILE A O 1
ATOM 1934 N N . THR A 1 258 ? -0.253 -2.924 -5.533 1.00 95.00 258 THR A N 1
ATOM 1935 C CA . THR A 1 258 ? 0.606 -2.946 -4.341 1.00 95.00 258 THR A CA 1
ATOM 1936 C C . THR A 1 258 ? 0.936 -4.363 -3.874 1.00 95.00 258 THR A C 1
ATOM 1938 O O . THR A 1 258 ? 2.068 -4.625 -3.477 1.00 95.00 258 THR A O 1
ATOM 1941 N N . ARG A 1 259 ? -0.023 -5.299 -3.941 1.00 93.56 259 ARG A N 1
ATOM 1942 C CA . ARG A 1 259 ? 0.193 -6.693 -3.537 1.00 93.56 259 ARG A CA 1
ATOM 1943 C C . ARG A 1 259 ? 1.078 -7.431 -4.538 1.00 93.56 259 ARG A C 1
ATOM 1945 O O . ARG A 1 259 ? 1.955 -8.174 -4.104 1.00 93.56 259 ARG A O 1
ATOM 1952 N N . ILE A 1 260 ? 0.864 -7.204 -5.837 1.00 95.06 260 ILE A N 1
ATOM 1953 C CA . ILE A 1 260 ? 1.696 -7.753 -6.921 1.00 95.06 260 ILE A CA 1
ATOM 1954 C C . ILE A 1 260 ? 3.148 -7.313 -6.738 1.00 95.06 260 ILE A C 1
ATOM 1956 O O . ILE A 1 260 ? 4.062 -8.136 -6.759 1.00 95.06 260 ILE A O 1
ATOM 1960 N N . ILE A 1 261 ? 3.356 -6.016 -6.511 1.00 95.38 261 ILE A N 1
ATOM 1961 C CA . ILE A 1 261 ? 4.692 -5.441 -6.372 1.00 95.38 261 ILE A CA 1
ATOM 1962 C C . ILE A 1 261 ? 5.352 -5.878 -5.065 1.00 95.38 261 ILE A C 1
ATOM 1964 O O . ILE A 1 261 ? 6.528 -6.218 -5.092 1.00 95.38 261 ILE A O 1
ATOM 1968 N N . ASP A 1 262 ? 4.620 -5.962 -3.949 1.00 92.62 262 ASP A N 1
ATOM 1969 C CA . ASP A 1 262 ? 5.155 -6.511 -2.693 1.00 92.62 262 ASP A CA 1
ATOM 1970 C C . ASP A 1 262 ? 5.758 -7.912 -2.892 1.00 92.62 262 ASP A C 1
ATOM 1972 O O . ASP A 1 262 ? 6.898 -8.149 -2.495 1.00 92.62 262 ASP A O 1
ATOM 1976 N N . LYS A 1 263 ? 5.050 -8.814 -3.591 1.00 92.75 263 LYS A N 1
ATOM 1977 C CA . LYS A 1 263 ? 5.592 -10.140 -3.945 1.00 92.75 263 LYS A CA 1
ATOM 1978 C C . LYS A 1 263 ? 6.767 -10.049 -4.912 1.00 92.75 263 LYS A C 1
ATOM 1980 O O . LYS A 1 263 ? 7.753 -10.756 -4.746 1.00 92.75 263 LYS A O 1
ATOM 1985 N N . GLY A 1 264 ? 6.658 -9.200 -5.932 1.00 93.38 264 GLY A N 1
ATOM 1986 C CA . GLY A 1 264 ? 7.690 -9.038 -6.955 1.00 93.38 264 GLY A CA 1
ATOM 1987 C C . GLY A 1 264 ? 9.002 -8.452 -6.427 1.00 93.38 264 GLY A C 1
ATOM 1988 O O . GLY A 1 264 ? 10.052 -8.658 -7.033 1.00 93.38 264 GLY A O 1
ATOM 1989 N N . LEU A 1 265 ? 8.963 -7.747 -5.296 1.00 91.50 265 LEU A N 1
ATOM 1990 C CA . LEU A 1 265 ? 10.133 -7.178 -4.629 1.00 91.50 265 LEU A CA 1
ATOM 1991 C C . LEU A 1 265 ? 10.746 -8.103 -3.558 1.00 91.50 265 LEU A C 1
ATOM 1993 O O . LEU A 1 265 ? 11.766 -7.735 -2.970 1.00 91.50 265 LEU A O 1
ATOM 1997 N N . TRP A 1 266 ? 10.148 -9.269 -3.295 1.00 84.12 266 TRP A N 1
ATOM 1998 C CA . TRP A 1 266 ? 10.564 -10.198 -2.238 1.00 84.12 266 TRP A CA 1
ATOM 1999 C C . TRP A 1 266 ? 11.649 -11.190 -2.654 1.00 84.12 266 TRP A C 1
ATOM 2001 O O . TRP A 1 266 ? 12.566 -11.428 -1.834 1.00 84.12 266 TRP A O 1
#

Secondary structure (DSSP, 8-state):
-PPPTTB-GGGHHHHHHHHHHHHHHH-HHHHHHHHHHHHHHHHHHHHHSSHHHHHHHTTHHHHHHHHHHTTTTSGGG-BPPHHHHHHHHHTS-HHHHHHHHT--SSPSS-GGG-B-TTT--BHHHHHHHHHHHHHSBTTTBSS--HHHHHHHHHHH-TTTSPP--TTTHHHHHHHB-GGG----TT-S-THHHHSS-GGG---S--TTSTTTS--HHHHHHHHHHHHHHHHHHHHHTT---HHHHHTT--STT--SHHHHHHHHT-

Radius of gyration: 17.28 Å; chains: 1; bounding box: 44×41×48 Å

Foldseek 3Di:
DFDAAQAFLLCLLVLLLVLLVVLCVVPVVLLVLLLVLLVCQVVLCVVLVFLLSSLLPPNLVSLLVNVVVVVCCDDQSRFDDSVLQSVLSNPDDRLLLRVLQPDAPPDPFAQQPQASPVPRHTNLVSLQVQLVQQQDASRGGNNRFRQRSQSSVCSSHVRQGARDDCVFLLVNLNSHNQVNLDFAPPDPDCCSQLVDDDVNTQGLHPVPCPRVNRHSSSRSSVSRSLNRSVVSSCVVVVNPDDVVLLVSHPRRNSDYSNSSVSSSRD

Sequence (266 aa):
MPIPAHTKLTAVPGMLAANIKTYNDTHAGYNRQYANYIAARNDGIAVAGSLGAWIASNGATPIQALLNAFGMNAHNSRLVPHDAFQGVLSRLNPLTVNWVAGLALPLGVPPPNLVNAATGETLSAELRFLYNVFAAGGSVTNSGGYVAASKTMHCLFPKLAPIIDGKHTGIAYYNIDSATYDQPLGLDSWARWVGEPIHGKVNPSPRGAGRKGWQWHQFMAAVGVNQHIYELWQVANRSPGLQAFLALDPTPGTNGITRIIDKGLW

pLDDT: mean 90.43, std 9.04, range [45.16, 97.81]